Protein AF-A0A5B9VY93-F1 (afdb_monomer_lite)

Radius of gyration: 22.62 Å; chains: 1; bounding box: 94×45×49 Å

pLDDT: mean 83.19, std 20.56, range [32.5, 98.75]

Structure (mmCIF, N/CA/C/O backbone):
data_AF-A0A5B9VY93-F1
#
_entry.id   AF-A0A5B9VY93-F1
#
loop_
_atom_site.group_PDB
_atom_site.id
_atom_site.type_symbol
_atom_site.label_atom_id
_atom_site.label_alt_id
_atom_site.label_comp_id
_atom_site.label_asym_id
_atom_site.label_entity_id
_atom_site.label_seq_id
_atom_site.pdbx_PDB_ins_code
_atom_site.Cartn_x
_atom_site.Cartn_y
_atom_site.Cartn_z
_atom_site.occupancy
_atom_site.B_iso_or_equiv
_atom_site.auth_seq_id
_atom_site.auth_comp_id
_atom_site.auth_asym_id
_atom_site.auth_atom_id
_atom_site.pdbx_PDB_model_num
ATOM 1 N N . MET A 1 1 ? 75.603 1.609 4.767 1.00 40.72 1 MET A N 1
ATOM 2 C CA . MET A 1 1 ? 75.241 3.042 4.726 1.00 40.72 1 MET A CA 1
ATOM 3 C C . MET A 1 1 ? 75.016 3.408 3.266 1.00 40.72 1 MET A C 1
ATOM 5 O O . MET A 1 1 ? 75.983 3.353 2.529 1.00 40.72 1 MET A O 1
ATOM 9 N N . SER A 1 2 ? 73.823 3.683 2.745 1.00 40.97 2 SER A N 1
ATOM 10 C CA . SER A 1 2 ? 72.495 3.815 3.349 1.00 40.97 2 SER A CA 1
ATOM 11 C C . SER A 1 2 ? 71.426 3.728 2.244 1.00 40.97 2 SER A C 1
ATOM 13 O O . SER A 1 2 ? 71.624 4.279 1.167 1.00 40.97 2 SER A O 1
ATOM 15 N N . ASP A 1 3 ? 70.332 3.039 2.570 1.00 40.69 3 ASP A N 1
ATOM 16 C CA . ASP A 1 3 ? 68.918 3.262 2.225 1.00 40.69 3 ASP A CA 1
ATOM 17 C C . ASP A 1 3 ? 68.470 3.581 0.788 1.00 40.69 3 ASP A C 1
ATOM 19 O O . ASP A 1 3 ? 68.411 4.730 0.350 1.00 40.69 3 ASP A O 1
ATOM 23 N N . GLU A 1 4 ? 67.933 2.545 0.138 1.00 42.91 4 GLU A N 1
ATOM 24 C CA . GLU A 1 4 ? 66.921 2.646 -0.914 1.00 42.91 4 GLU A CA 1
ATOM 25 C C . GLU A 1 4 ? 65.522 2.755 -0.272 1.00 42.91 4 GLU A C 1
ATOM 27 O O . GLU A 1 4 ? 65.025 1.839 0.387 1.00 42.91 4 GLU A O 1
ATOM 32 N N . LYS A 1 5 ? 64.885 3.921 -0.413 1.00 46.50 5 LYS A N 1
ATOM 33 C CA . LYS A 1 5 ? 63.599 4.241 0.222 1.00 46.50 5 LYS A CA 1
ATOM 34 C C . LYS A 1 5 ? 62.440 3.646 -0.591 1.00 46.50 5 LYS A C 1
ATOM 36 O O . LYS A 1 5 ? 61.980 4.239 -1.565 1.00 46.50 5 LYS A O 1
ATOM 41 N N . ALA A 1 6 ? 61.961 2.480 -0.163 1.00 42.75 6 ALA A N 1
ATOM 42 C CA . ALA A 1 6 ? 60.794 1.798 -0.714 1.00 42.75 6 ALA A CA 1
ATOM 43 C C . ALA A 1 6 ? 59.521 2.673 -0.666 1.00 42.75 6 ALA A C 1
ATOM 45 O O . ALA A 1 6 ? 59.116 3.164 0.391 1.00 42.75 6 ALA A O 1
ATOM 46 N N . ARG A 1 7 ? 58.852 2.834 -1.815 1.00 45.59 7 ARG A N 1
ATOM 47 C CA . ARG A 1 7 ? 57.464 3.315 -1.902 1.00 45.59 7 ARG A CA 1
ATOM 48 C C . ARG A 1 7 ? 56.529 2.147 -1.577 1.00 45.59 7 ARG A C 1
ATOM 50 O O . ARG A 1 7 ? 56.425 1.210 -2.361 1.00 45.59 7 ARG A O 1
ATOM 57 N N . GLY A 1 8 ? 55.865 2.192 -0.424 1.00 46.62 8 GLY A N 1
ATOM 58 C CA . GLY A 1 8 ? 54.848 1.204 -0.055 1.00 46.62 8 GLY A CA 1
ATOM 59 C C . GLY A 1 8 ? 53.564 1.359 -0.888 1.00 46.62 8 GLY A C 1
ATOM 60 O O . GLY A 1 8 ? 53.165 2.494 -1.164 1.00 46.62 8 GLY A O 1
ATOM 61 N N . PRO A 1 9 ? 52.893 0.264 -1.286 1.00 44.50 9 PRO A N 1
ATOM 62 C CA . PRO A 1 9 ? 51.594 0.348 -1.938 1.00 44.50 9 PRO A CA 1
ATOM 63 C C . PRO A 1 9 ? 50.490 0.715 -0.934 1.00 44.50 9 PRO A C 1
ATOM 65 O O . PRO A 1 9 ? 50.481 0.287 0.222 1.00 44.50 9 PRO A O 1
ATOM 68 N N . ALA A 1 10 ? 49.562 1.544 -1.407 1.00 43.75 10 ALA A N 1
ATOM 69 C CA . ALA A 1 10 ? 48.441 2.097 -0.664 1.00 43.75 10 ALA A CA 1
ATOM 70 C C . ALA A 1 10 ? 47.491 1.017 -0.112 1.00 43.75 10 ALA A C 1
ATOM 72 O O . ALA A 1 10 ? 47.201 0.012 -0.759 1.00 43.75 10 ALA A O 1
ATOM 73 N N . ARG A 1 11 ? 46.968 1.270 1.095 1.00 44.78 11 ARG A N 1
ATOM 74 C CA . ARG A 1 11 ? 45.944 0.464 1.778 1.00 44.78 11 ARG A CA 1
ATOM 75 C C . ARG A 1 11 ? 44.690 0.310 0.906 1.00 44.78 11 ARG A C 1
ATOM 77 O O . ARG A 1 11 ? 43.912 1.252 0.773 1.00 44.78 11 ARG A O 1
ATOM 84 N N . SER A 1 12 ? 44.454 -0.895 0.393 1.00 43.81 12 SER A N 1
ATOM 85 C CA . SER A 1 12 ? 43.176 -1.282 -0.213 1.00 43.81 12 SER A CA 1
ATOM 86 C C . SER A 1 12 ? 42.171 -1.656 0.882 1.00 43.81 12 SER A C 1
ATOM 88 O O . SER A 1 12 ? 42.336 -2.650 1.589 1.00 43.81 12 SER A O 1
ATOM 90 N N . ARG A 1 13 ? 41.125 -0.839 1.043 1.00 54.16 13 ARG A N 1
ATOM 91 C CA . ARG A 1 13 ? 39.945 -1.130 1.869 1.00 54.16 13 ARG A CA 1
ATOM 92 C C . ARG A 1 13 ? 38.990 -2.041 1.092 1.00 54.16 13 ARG A C 1
ATOM 94 O O . ARG A 1 13 ? 37.990 -1.565 0.569 1.00 54.16 13 ARG A O 1
ATOM 101 N N . ARG A 1 14 ? 39.289 -3.336 0.985 1.00 49.31 14 ARG A N 1
ATOM 102 C CA . ARG A 1 14 ? 38.318 -4.350 0.532 1.00 49.31 14 ARG A CA 1
ATOM 103 C C . ARG A 1 14 ? 38.590 -5.672 1.232 1.00 49.31 14 ARG A C 1
ATOM 105 O O . ARG A 1 14 ? 39.434 -6.435 0.788 1.00 49.31 14 ARG A O 1
ATOM 112 N N . SER A 1 15 ? 37.894 -5.911 2.340 1.00 44.59 15 SER A N 1
ATOM 113 C CA . SER A 1 15 ? 37.710 -7.249 2.913 1.00 44.59 15 SER A CA 1
ATOM 114 C C . SER A 1 15 ? 36.722 -7.179 4.081 1.00 44.59 15 SER A C 1
ATOM 116 O O . SER A 1 15 ? 37.108 -7.291 5.240 1.00 44.59 15 SER A O 1
ATOM 118 N N . PHE A 1 16 ? 35.442 -7.000 3.779 1.00 43.50 16 PHE A N 1
ATOM 119 C CA . PHE A 1 16 ? 34.367 -7.440 4.664 1.00 43.50 16 PHE A CA 1
ATOM 120 C C . PHE A 1 16 ? 33.304 -8.047 3.768 1.00 43.50 16 PHE A C 1
ATOM 122 O O . PHE A 1 16 ? 32.570 -7.311 3.127 1.00 43.50 16 PHE A O 1
ATOM 129 N N . LEU A 1 17 ? 33.361 -9.372 3.634 1.00 50.91 17 LEU A N 1
ATOM 130 C CA . LEU A 1 17 ? 32.292 -10.311 3.273 1.00 50.91 17 LEU A CA 1
ATOM 131 C C . LEU A 1 17 ? 32.972 -11.579 2.757 1.00 50.91 17 LEU A C 1
ATOM 133 O O . LEU A 1 17 ? 33.087 -11.839 1.563 1.00 50.91 17 LEU A O 1
ATOM 137 N N . ALA A 1 18 ? 33.477 -12.360 3.704 1.00 39.78 18 ALA A N 1
ATOM 138 C CA . ALA A 1 18 ? 33.801 -13.749 3.470 1.00 39.78 18 ALA A CA 1
ATOM 139 C C . ALA A 1 18 ? 33.067 -14.573 4.528 1.00 39.78 18 ALA A C 1
ATOM 141 O O . ALA A 1 18 ? 33.392 -14.494 5.708 1.00 39.78 18 ALA A O 1
ATOM 142 N N . ARG A 1 19 ? 32.143 -15.402 4.029 1.00 38.94 19 ARG A N 1
ATOM 143 C CA . ARG A 1 19 ? 31.556 -16.600 4.649 1.00 38.94 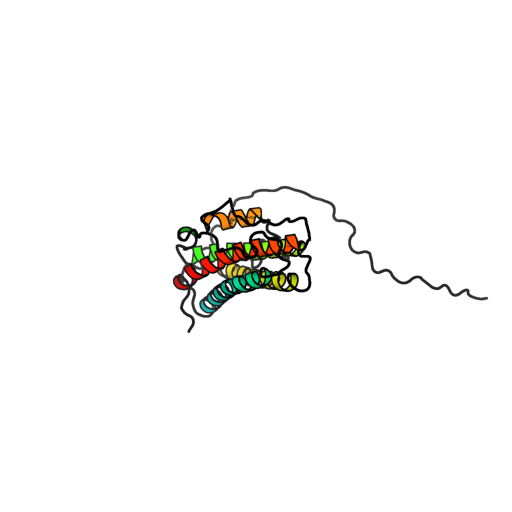19 ARG A CA 1
ATOM 144 C C . ARG A 1 19 ? 30.412 -16.398 5.649 1.00 38.94 19 ARG A C 1
ATOM 146 O O . ARG A 1 19 ? 30.623 -16.327 6.851 1.00 38.94 19 ARG A O 1
ATOM 153 N N . SER A 1 20 ? 29.204 -16.590 5.132 1.00 38.88 20 SER A N 1
ATOM 154 C CA . SER A 1 20 ? 28.206 -17.462 5.760 1.00 38.88 20 SER A CA 1
ATOM 155 C C . SER A 1 20 ? 27.448 -18.226 4.667 1.00 38.88 20 SER A C 1
ATOM 157 O O . SER A 1 20 ? 26.422 -17.796 4.155 1.00 38.88 20 SER A O 1
ATOM 159 N N . LEU A 1 21 ? 28.005 -19.374 4.273 1.00 37.78 21 LEU A N 1
ATOM 160 C CA . LEU A 1 21 ? 27.235 -20.456 3.664 1.00 37.78 21 LEU A CA 1
ATOM 161 C C . LEU A 1 21 ? 26.722 -21.332 4.806 1.00 37.78 21 LEU A C 1
ATOM 163 O O . LEU A 1 21 ? 27.530 -21.791 5.614 1.00 37.78 21 LEU A O 1
ATOM 167 N N . GLY A 1 22 ? 25.418 -21.598 4.829 1.00 35.66 22 GLY A N 1
ATOM 168 C CA . GLY A 1 22 ? 24.850 -22.708 5.590 1.00 35.66 22 GLY A CA 1
ATOM 169 C C . GLY A 1 22 ? 23.564 -22.365 6.329 1.00 35.66 22 GLY A C 1
ATOM 170 O O . GLY A 1 22 ? 23.619 -21.884 7.452 1.00 35.66 22 GLY A O 1
ATOM 171 N N . ALA A 1 23 ? 22.426 -22.666 5.701 1.00 33.75 23 ALA A N 1
ATOM 172 C CA . ALA A 1 23 ? 21.442 -23.645 6.179 1.00 33.75 23 ALA A CA 1
ATOM 173 C C . ALA A 1 23 ? 20.058 -23.303 5.613 1.00 33.75 23 ALA A C 1
ATOM 175 O O . ALA A 1 23 ? 19.295 -22.534 6.186 1.00 33.75 23 ALA A O 1
ATOM 176 N N . SER A 1 24 ? 19.726 -23.918 4.479 1.00 44.44 24 SER A N 1
ATOM 177 C CA . SER A 1 24 ? 18.338 -24.121 4.086 1.00 44.44 24 SER A CA 1
ATOM 178 C C . SER A 1 24 ? 17.720 -25.121 5.063 1.00 44.44 24 SER A C 1
ATOM 180 O O . SER A 1 24 ? 18.120 -26.284 5.087 1.00 44.44 24 SER A O 1
ATOM 182 N N . ALA A 1 25 ? 16.755 -24.679 5.861 1.00 40.38 25 ALA A N 1
ATOM 183 C CA . ALA A 1 25 ? 15.854 -25.562 6.583 1.00 40.38 25 ALA A CA 1
ATOM 184 C C . ALA A 1 25 ? 14.431 -25.055 6.359 1.00 40.38 25 ALA A C 1
ATOM 186 O O . ALA A 1 25 ? 14.030 -24.018 6.878 1.00 40.38 25 ALA A O 1
ATOM 187 N N . ALA A 1 26 ? 13.693 -25.790 5.531 1.00 44.03 26 ALA A N 1
ATOM 188 C CA . ALA A 1 26 ? 12.253 -25.666 5.427 1.00 44.03 26 ALA A CA 1
ATOM 189 C C . ALA A 1 26 ? 11.628 -25.986 6.793 1.00 44.03 26 ALA A C 1
ATOM 191 O O . ALA A 1 26 ? 11.875 -27.058 7.347 1.00 44.03 26 ALA A O 1
ATOM 192 N N . ALA A 1 27 ? 10.807 -25.079 7.315 1.00 34.34 27 ALA A N 1
ATOM 193 C CA . ALA A 1 27 ? 9.933 -25.353 8.444 1.00 34.34 27 ALA A CA 1
ATOM 194 C C . ALA A 1 27 ? 8.602 -24.617 8.250 1.00 34.34 27 ALA A C 1
ATOM 196 O O . ALA A 1 27 ? 8.537 -23.394 8.265 1.00 34.34 27 ALA A O 1
ATOM 197 N N . VAL A 1 28 ? 7.542 -25.397 8.071 1.00 32.50 28 VAL A N 1
ATOM 198 C CA . VAL A 1 28 ? 6.129 -25.017 8.195 1.00 32.50 28 VAL A CA 1
ATOM 199 C C . VAL A 1 28 ? 5.467 -26.193 8.929 1.00 32.50 28 VAL A C 1
ATOM 201 O O . VAL A 1 28 ? 5.824 -27.332 8.618 1.00 32.50 28 VAL A O 1
ATOM 204 N N . PRO A 1 29 ? 4.458 -26.022 9.802 1.00 45.47 29 PRO A N 1
ATOM 205 C CA . PRO A 1 29 ? 4.136 -24.916 10.710 1.00 45.47 29 PRO A CA 1
ATOM 206 C C . PRO A 1 29 ? 4.019 -25.404 12.178 1.00 45.47 29 PRO A C 1
ATOM 208 O O . PRO A 1 29 ? 3.719 -26.570 12.437 1.00 45.47 29 PRO A O 1
ATOM 211 N N . ALA A 1 30 ? 4.144 -24.507 13.159 1.00 36.19 30 ALA A N 1
ATOM 212 C CA . ALA A 1 30 ? 3.673 -24.766 14.524 1.00 36.19 30 ALA A CA 1
ATOM 213 C C . ALA A 1 30 ? 2.528 -23.804 14.859 1.00 36.19 30 ALA A C 1
ATOM 215 O O . ALA A 1 30 ? 2.723 -22.671 15.286 1.00 36.19 30 ALA A O 1
ATOM 216 N N . LEU A 1 31 ? 1.313 -24.294 14.628 1.00 44.03 31 LEU A N 1
ATOM 217 C CA . LEU A 1 31 ? 0.065 -23.730 15.115 1.00 44.03 31 LEU A CA 1
ATOM 218 C C . LEU A 1 31 ? -0.015 -23.988 16.634 1.00 44.03 31 LEU A C 1
ATOM 220 O O . LEU A 1 31 ? -0.154 -25.149 17.010 1.00 44.03 31 LEU A O 1
ATOM 224 N N . ALA A 1 32 ? 0.074 -22.961 17.491 1.00 38.19 32 ALA A N 1
ATOM 225 C CA . ALA A 1 32 ? -0.589 -22.915 18.808 1.00 38.19 32 ALA A CA 1
ATOM 226 C C . ALA A 1 32 ? -0.241 -21.652 19.627 1.00 38.19 32 ALA A C 1
ATOM 228 O O . ALA A 1 32 ? 0.911 -21.418 19.971 1.00 38.19 32 ALA A O 1
ATOM 229 N N . LEU A 1 33 ? -1.308 -20.969 20.067 1.00 42.38 33 LEU A N 1
ATOM 230 C CA . LEU A 1 33 ? -1.411 -20.092 21.247 1.00 42.38 33 LEU A CA 1
ATOM 231 C C . LEU A 1 33 ? -0.897 -18.644 21.137 1.00 42.38 33 LEU A C 1
ATOM 233 O O . LEU A 1 33 ? -0.018 -18.221 21.876 1.00 42.38 33 LEU A O 1
ATOM 237 N N . ALA A 1 34 ? -1.624 -17.830 20.369 1.00 39.38 34 ALA A N 1
ATOM 238 C CA . ALA A 1 34 ? -1.873 -16.427 20.726 1.00 39.38 34 ALA A CA 1
ATOM 239 C C . ALA A 1 34 ? -3.387 -16.190 20.885 1.00 39.38 34 ALA A C 1
ATOM 241 O O . ALA A 1 34 ? -4.004 -15.338 20.254 1.00 39.38 34 ALA A O 1
ATOM 242 N N . GLY A 1 35 ? -4.019 -17.018 21.719 1.00 40.91 35 GLY A N 1
ATOM 243 C CA . GLY A 1 35 ? -5.352 -16.737 22.232 1.00 40.91 35 GLY A CA 1
ATOM 244 C C . GLY A 1 35 ? -5.249 -15.757 23.398 1.00 40.91 35 GLY A C 1
ATOM 245 O O . GLY A 1 35 ? -4.575 -16.053 24.381 1.00 40.91 35 GLY A O 1
ATOM 246 N N . SER A 1 36 ? -5.990 -14.652 23.305 1.00 47.44 36 SER A N 1
ATOM 247 C CA . SER A 1 36 ? -6.266 -13.670 24.373 1.00 47.44 36 SER A CA 1
ATOM 248 C C . SER A 1 36 ? -5.298 -12.486 24.513 1.00 47.44 36 SER A C 1
ATOM 250 O O . SER A 1 36 ? -4.731 -12.254 25.577 1.00 47.44 36 SER A O 1
ATOM 252 N N . ARG A 1 37 ? -5.216 -11.651 23.469 1.00 46.75 37 ARG A N 1
ATOM 253 C CA . ARG A 1 37 ? -5.068 -10.185 23.627 1.00 46.75 37 ARG A CA 1
ATOM 254 C C . ARG A 1 37 ? -6.113 -9.353 22.863 1.00 46.75 37 ARG A C 1
ATOM 256 O O . ARG A 1 37 ? -6.122 -8.140 22.978 1.00 46.75 37 ARG A O 1
ATOM 263 N N . LYS A 1 38 ? -7.090 -9.979 22.191 1.00 49.34 38 LYS A N 1
ATOM 264 C CA . LYS A 1 38 ? -8.149 -9.296 21.408 1.00 49.34 38 LYS A CA 1
ATOM 265 C C . LYS A 1 38 ? -9.227 -8.556 22.236 1.00 49.34 38 LYS A C 1
ATOM 267 O O . LYS A 1 38 ? -10.353 -8.407 21.776 1.00 49.34 38 LYS A O 1
ATOM 272 N N . ALA A 1 39 ? -8.939 -8.128 23.467 1.00 40.72 39 ALA A N 1
ATOM 273 C CA . ALA A 1 39 ? -9.950 -7.575 24.380 1.00 40.72 39 ALA A CA 1
ATOM 274 C C . ALA A 1 39 ? -9.769 -6.087 24.735 1.00 40.72 39 ALA A C 1
ATOM 276 O O . ALA A 1 39 ? -10.650 -5.529 25.384 1.00 40.72 39 ALA A O 1
ATOM 277 N N . ALA A 1 40 ? -8.689 -5.423 24.306 1.00 44.44 40 ALA A N 1
ATOM 278 C CA . ALA A 1 40 ? -8.471 -4.004 24.616 1.00 44.44 40 ALA A CA 1
ATOM 279 C C . ALA A 1 40 ? -9.067 -3.037 23.571 1.00 44.44 40 ALA A C 1
ATOM 281 O O . ALA A 1 40 ? -9.469 -1.931 23.923 1.00 44.44 40 ALA A O 1
ATOM 282 N N . ALA A 1 41 ? -9.242 -3.466 22.316 1.00 46.88 41 ALA A N 1
ATOM 283 C CA . ALA A 1 41 ? -9.861 -2.647 21.267 1.00 46.88 41 ALA A CA 1
ATOM 284 C C . ALA A 1 41 ? -11.411 -2.634 21.304 1.00 46.88 41 ALA A C 1
ATOM 286 O O . ALA A 1 41 ? -12.064 -1.906 20.559 1.00 46.88 41 ALA A O 1
ATOM 287 N N . ALA A 1 42 ? -12.032 -3.402 22.208 1.00 43.72 42 ALA A N 1
ATOM 288 C CA . ALA A 1 42 ? -13.470 -3.698 22.213 1.00 43.72 42 ALA A CA 1
ATOM 289 C C . ALA A 1 42 ? -14.398 -2.583 22.755 1.00 43.72 42 ALA A C 1
ATOM 291 O O . ALA A 1 42 ? -15.581 -2.835 22.982 1.00 43.72 42 ALA A O 1
ATOM 292 N N . SER A 1 43 ? -13.909 -1.356 22.963 1.00 52.25 43 SER A N 1
ATOM 293 C CA . SER A 1 43 ? -14.736 -0.247 23.479 1.00 52.25 43 SER A CA 1
ATOM 294 C C . SER A 1 43 ? -15.188 0.739 22.395 1.00 52.25 43 SER A C 1
ATOM 296 O O . SER A 1 43 ? -16.288 1.289 22.470 1.00 52.25 43 SER A O 1
ATOM 298 N N . HIS A 1 44 ? -14.380 0.958 21.356 1.00 60.81 44 HIS A N 1
ATOM 299 C CA . HIS A 1 44 ? -14.633 2.027 20.393 1.00 60.81 44 HIS A CA 1
ATOM 300 C C . HIS A 1 44 ? -15.246 1.464 19.113 1.00 60.81 44 HIS A C 1
ATOM 302 O O . HIS A 1 44 ? -14.672 0.616 18.442 1.00 60.81 44 HIS A O 1
ATOM 308 N N . ARG A 1 45 ? -16.444 1.941 18.757 1.00 85.12 45 ARG A N 1
ATOM 309 C CA . ARG A 1 45 ? -17.070 1.616 17.462 1.00 85.12 45 ARG A CA 1
ATOM 310 C C . ARG A 1 45 ? -16.428 2.375 16.298 1.00 85.12 45 ARG A C 1
ATOM 312 O O . ARG A 1 45 ? -16.674 2.014 15.151 1.00 85.12 45 ARG A O 1
ATOM 319 N N . ARG A 1 46 ? -15.683 3.445 16.597 1.00 93.38 46 ARG A N 1
ATOM 320 C CA . ARG A 1 46 ? -15.047 4.356 15.640 1.00 93.38 46 ARG A CA 1
ATOM 321 C C . ARG A 1 46 ? -13.765 4.943 16.240 1.00 93.38 46 ARG A C 1
ATOM 323 O O . ARG A 1 46 ? -13.710 5.138 17.452 1.00 93.38 46 ARG A O 1
ATOM 330 N N . LEU A 1 47 ? -12.797 5.255 15.389 1.00 95.19 47 LEU A N 1
ATOM 331 C CA . LEU A 1 47 ? -11.608 6.048 15.683 1.00 95.19 47 LEU A CA 1
ATOM 332 C C . LEU A 1 47 ? -12.005 7.512 15.924 1.00 95.19 47 LEU A C 1
ATOM 334 O O . LEU A 1 47 ? -12.915 8.033 15.270 1.00 95.19 47 LEU A O 1
ATOM 338 N N . THR A 1 48 ? -11.337 8.170 16.870 1.00 94.94 48 THR A N 1
ATOM 339 C CA . THR A 1 48 ? -11.618 9.556 17.289 1.00 94.94 48 THR A CA 1
ATOM 340 C C . THR A 1 48 ? -10.330 10.314 17.603 1.00 94.94 48 THR A C 1
ATOM 342 O O . THR A 1 48 ? -9.309 9.689 17.896 1.00 94.94 48 THR A O 1
ATOM 345 N N . GLY A 1 49 ? -10.390 11.650 17.613 1.00 94.25 49 GLY A N 1
ATOM 346 C CA . GLY A 1 49 ? -9.230 12.504 17.887 1.00 94.25 49 GLY A CA 1
ATOM 347 C C . GLY A 1 49 ? -8.088 12.208 16.916 1.00 94.25 49 GLY A C 1
ATOM 348 O O . GLY A 1 49 ? -8.334 11.941 15.742 1.00 94.25 49 GLY A O 1
ATOM 349 N N . ILE A 1 50 ? -6.859 12.131 17.429 1.00 95.62 50 ILE A N 1
ATOM 350 C CA . ILE A 1 50 ? -5.670 11.875 16.605 1.00 95.62 50 ILE A CA 1
ATOM 351 C C . ILE A 1 50 ? -5.755 10.579 15.783 1.00 95.62 50 ILE A C 1
ATOM 353 O O . ILE A 1 50 ? -5.232 10.518 14.682 1.00 95.62 50 ILE A O 1
ATOM 357 N N . GLN A 1 51 ? -6.454 9.541 16.254 1.00 96.25 51 GLN A N 1
ATOM 358 C CA . GLN A 1 51 ? -6.618 8.313 15.464 1.00 96.25 51 GLN A CA 1
ATOM 359 C C . GLN A 1 51 ? -7.521 8.525 14.242 1.00 96.25 51 GLN A C 1
ATOM 361 O O . GLN A 1 51 ? -7.322 7.883 13.216 1.00 96.25 51 GLN A O 1
ATOM 366 N N . ALA A 1 52 ? -8.523 9.402 14.359 1.00 96.75 52 ALA A N 1
ATOM 367 C CA . ALA A 1 52 ? -9.361 9.783 13.230 1.00 96.75 52 ALA A CA 1
ATOM 368 C C . ALA A 1 52 ? -8.599 10.690 12.256 1.00 96.75 52 ALA A C 1
ATOM 370 O O . ALA A 1 52 ? -8.767 10.545 11.053 1.00 96.75 52 ALA A O 1
ATOM 371 N N . GLU A 1 53 ? -7.747 11.588 12.747 1.00 97.44 53 GLU A N 1
ATOM 372 C CA . GLU A 1 53 ? -6.874 12.401 11.891 1.00 97.44 53 GLU A CA 1
ATOM 373 C C . GLU A 1 53 ? -5.901 11.513 11.105 1.00 97.44 53 GLU A C 1
ATOM 375 O O . GLU A 1 53 ? -5.888 11.570 9.880 1.00 97.44 53 GLU A O 1
ATOM 380 N N . LEU A 1 54 ? -5.186 10.613 11.789 1.00 98.06 54 LEU A N 1
ATOM 381 C CA . LEU A 1 54 ? -4.197 9.729 11.165 1.00 98.06 54 LEU A CA 1
ATOM 382 C C . LEU A 1 54 ? -4.818 8.752 10.158 1.00 98.06 54 LEU A C 1
ATOM 384 O O . LEU A 1 54 ? -4.262 8.561 9.088 1.00 98.06 54 LEU A O 1
ATOM 388 N N . ILE A 1 55 ? -5.995 8.169 10.424 1.00 98.19 55 ILE A N 1
ATOM 389 C CA . ILE A 1 55 ? -6.627 7.295 9.416 1.00 98.19 55 ILE A CA 1
ATOM 390 C C . ILE A 1 55 ? -7.129 8.078 8.190 1.00 98.19 55 ILE A C 1
ATOM 392 O O . ILE A 1 55 ? -7.239 7.514 7.103 1.00 98.19 55 ILE A O 1
ATOM 396 N N . ASN A 1 56 ? -7.470 9.363 8.351 1.00 98.25 56 ASN A N 1
ATOM 397 C CA . ASN A 1 56 ? -7.796 10.224 7.214 1.00 98.25 56 ASN A CA 1
ATOM 398 C C . ASN A 1 56 ? -6.530 10.647 6.457 1.00 98.25 56 ASN A C 1
ATOM 400 O O . ASN A 1 56 ? -6.607 10.809 5.245 1.00 98.25 56 ASN A O 1
ATOM 404 N N . GLU A 1 57 ? -5.389 10.808 7.135 1.00 98.38 57 GLU A N 1
ATOM 405 C CA . GLU A 1 57 ? -4.080 10.982 6.489 1.00 98.38 57 GLU A CA 1
ATOM 406 C C . GLU A 1 57 ? -3.769 9.785 5.587 1.00 98.38 57 GLU A C 1
ATOM 408 O O . GLU A 1 57 ? -3.621 9.995 4.391 1.00 98.38 57 GLU A O 1
ATOM 413 N N . VAL A 1 58 ? -3.859 8.553 6.107 1.00 98.69 58 VAL A N 1
ATOM 414 C CA . VAL A 1 58 ? -3.684 7.321 5.308 1.00 98.69 58 VAL A CA 1
ATOM 415 C C . VAL A 1 58 ? -4.614 7.306 4.090 1.00 98.69 58 VAL A C 1
ATOM 417 O O . VAL A 1 58 ? -4.165 7.152 2.963 1.00 98.69 58 VAL A O 1
ATOM 420 N N . LEU A 1 59 ? -5.917 7.566 4.277 1.00 98.56 59 LEU A N 1
ATOM 421 C CA . LEU A 1 59 ? -6.859 7.675 3.152 1.00 98.56 59 LEU A CA 1
ATOM 422 C C . LEU A 1 59 ? -6.402 8.688 2.090 1.00 98.56 59 LEU A C 1
ATOM 424 O O . LEU A 1 59 ? -6.555 8.435 0.894 1.00 98.56 59 LEU A O 1
ATOM 428 N N . ASN A 1 60 ? -5.933 9.860 2.516 1.00 98.56 60 ASN A N 1
ATOM 429 C CA . ASN A 1 60 ? -5.501 10.903 1.596 1.00 98.56 60 ASN A CA 1
ATOM 430 C C . ASN A 1 60 ? -4.225 10.489 0.861 1.00 98.56 60 ASN A C 1
ATOM 432 O O . ASN A 1 60 ? -4.149 10.707 -0.347 1.00 98.56 60 ASN A O 1
ATOM 436 N N . ASP A 1 61 ? -3.274 9.878 1.561 1.00 98.62 61 ASP A N 1
ATOM 437 C CA . ASP A 1 61 ? -2.019 9.394 0.995 1.00 98.62 61 ASP A CA 1
ATOM 438 C C . ASP A 1 61 ? -2.289 8.311 -0.057 1.00 98.62 61 ASP A C 1
ATOM 440 O O . ASP A 1 61 ? -1.897 8.508 -1.209 1.00 98.62 61 ASP A O 1
ATOM 444 N N . GLU A 1 62 ? -3.130 7.308 0.232 1.00 98.44 62 GLU A N 1
ATOM 445 C CA . GLU A 1 62 ? -3.525 6.293 -0.765 1.00 98.44 62 GLU A CA 1
ATOM 446 C C . GLU A 1 62 ? -4.233 6.899 -1.987 1.00 98.44 62 GLU A C 1
ATOM 448 O O . GLU A 1 62 ? -4.109 6.441 -3.126 1.00 98.44 62 GLU A O 1
ATOM 453 N N . GLN A 1 63 ? -4.997 7.977 -1.792 1.00 98.44 63 GLN A N 1
ATOM 454 C CA . GLN A 1 63 ? -5.590 8.719 -2.905 1.00 98.44 63 GLN A CA 1
ATOM 455 C C . GLN A 1 63 ? -4.565 9.527 -3.709 1.00 98.44 63 GLN A C 1
ATOM 457 O O . GLN A 1 63 ? -4.798 9.748 -4.899 1.00 98.44 63 GLN A O 1
ATOM 462 N N . GLN A 1 64 ? -3.469 9.987 -3.098 1.00 98.56 64 GLN A N 1
ATOM 463 C CA . GLN A 1 64 ? -2.394 10.720 -3.774 1.00 98.56 64 GLN A CA 1
ATOM 464 C C . GLN A 1 64 ? -1.353 9.798 -4.420 1.00 98.56 64 GLN A C 1
ATOM 466 O O . GLN A 1 64 ? -0.779 10.171 -5.445 1.00 98.56 64 GLN A O 1
ATOM 471 N N . HIS A 1 65 ? -1.144 8.587 -3.905 1.00 97.81 65 HIS A N 1
ATOM 472 C CA . HIS A 1 65 ? -0.270 7.589 -4.521 1.00 97.81 65 HIS A CA 1
ATOM 473 C C . HIS A 1 65 ? -0.709 7.269 -5.955 1.00 97.81 65 HIS A C 1
ATOM 475 O O . HIS A 1 65 ? 0.113 7.254 -6.875 1.00 97.81 65 HIS A O 1
ATOM 481 N N . VAL A 1 66 ? -2.020 7.130 -6.182 1.00 98.06 66 VAL A N 1
ATOM 482 C CA . VAL A 1 66 ? -2.601 6.875 -7.509 1.00 98.06 66 VAL A CA 1
ATOM 483 C C . VAL A 1 66 ? -2.140 7.896 -8.568 1.00 98.06 66 VAL A C 1
ATOM 485 O O . VAL A 1 66 ? -1.505 7.474 -9.537 1.00 98.06 66 VAL A O 1
ATOM 488 N N . PRO A 1 67 ? -2.406 9.215 -8.454 1.00 98.00 67 PRO A N 1
ATOM 489 C CA . PRO A 1 67 ? -1.961 10.184 -9.451 1.00 98.00 67 PRO A CA 1
ATOM 490 C C . PRO A 1 67 ? -0.435 10.321 -9.523 1.00 98.00 67 PRO A C 1
ATOM 492 O O . PRO A 1 67 ? 0.081 10.591 -10.604 1.00 98.00 67 PRO A O 1
ATOM 495 N N . ILE A 1 68 ? 0.306 10.100 -8.429 1.00 96.50 68 ILE A N 1
ATOM 496 C CA . ILE A 1 68 ? 1.780 10.075 -8.466 1.00 96.50 68 ILE A CA 1
ATOM 497 C C . ILE A 1 68 ? 2.269 8.974 -9.415 1.00 96.50 68 ILE A C 1
ATOM 499 O O . ILE A 1 68 ? 3.069 9.241 -10.311 1.00 96.50 68 ILE A O 1
ATOM 503 N N . LEU A 1 69 ? 1.750 7.755 -9.270 1.00 95.56 69 LEU A N 1
ATOM 504 C CA . LEU A 1 69 ? 2.119 6.624 -10.123 1.00 95.56 69 LEU A CA 1
ATOM 505 C C . LEU A 1 69 ? 1.613 6.785 -11.553 1.00 95.56 69 LEU A C 1
ATOM 507 O O . LEU A 1 69 ? 2.328 6.445 -12.491 1.00 95.56 69 LEU A O 1
ATOM 511 N N . GLN A 1 70 ? 0.404 7.322 -11.738 1.00 96.50 70 GLN A N 1
ATOM 512 C CA . GLN A 1 70 ? -0.114 7.633 -13.071 1.00 96.50 70 GLN A CA 1
ATOM 513 C C . GLN A 1 70 ? 0.787 8.629 -13.802 1.00 96.50 70 GLN A C 1
ATOM 515 O O . GLN A 1 70 ? 1.046 8.424 -14.980 1.00 96.50 70 GLN A O 1
ATOM 520 N N . ASN A 1 71 ? 1.304 9.648 -13.110 1.00 95.44 71 ASN A N 1
ATOM 521 C CA . ASN A 1 71 ? 2.236 10.610 -13.699 1.00 95.44 71 ASN A CA 1
ATOM 522 C C . ASN A 1 71 ? 3.585 9.971 -14.057 1.00 95.44 71 ASN A C 1
ATOM 524 O O . ASN A 1 71 ? 4.153 10.318 -15.082 1.00 95.44 71 ASN A O 1
ATOM 528 N N . LEU A 1 72 ? 4.095 9.032 -13.248 1.00 93.06 72 LEU A N 1
ATOM 529 C CA . LEU A 1 72 ? 5.311 8.280 -13.595 1.00 93.06 72 LEU A CA 1
ATOM 530 C C . LEU A 1 72 ? 5.103 7.323 -14.776 1.00 93.06 72 LEU A C 1
ATOM 532 O O . LEU A 1 72 ? 6.037 7.029 -15.512 1.00 93.06 72 LEU A O 1
ATOM 536 N N . LEU A 1 73 ? 3.888 6.796 -14.929 1.00 94.12 73 LEU A N 1
ATOM 537 C CA . LEU A 1 73 ? 3.508 5.930 -16.043 1.00 94.12 73 LEU A CA 1
ATOM 538 C C . LEU A 1 73 ? 3.160 6.720 -17.316 1.00 94.12 73 LEU A C 1
ATOM 540 O O . LEU A 1 73 ? 3.174 6.134 -18.400 1.00 94.12 73 LEU A O 1
ATOM 544 N N . ASP A 1 74 ? 2.847 8.014 -17.207 1.00 94.69 74 ASP A N 1
ATOM 545 C CA . ASP A 1 74 ? 2.634 8.933 -18.333 1.00 94.69 74 ASP A CA 1
ATOM 546 C C . ASP A 1 74 ? 3.976 9.388 -18.929 1.00 94.69 74 ASP A C 1
ATOM 548 O O . ASP A 1 74 ? 4.347 10.560 -18.902 1.00 94.69 74 ASP A O 1
ATOM 552 N N . ASP A 1 75 ? 4.727 8.412 -19.427 1.00 91.44 75 ASP A N 1
ATOM 553 C CA . ASP A 1 75 ? 6.069 8.570 -19.972 1.00 91.44 75 ASP A CA 1
ATOM 554 C C . ASP A 1 75 ? 6.078 8.115 -21.441 1.00 91.44 75 ASP A C 1
ATOM 556 O O . ASP A 1 75 ? 5.488 7.086 -21.788 1.00 91.44 75 ASP A O 1
ATOM 560 N N . GLU A 1 76 ? 6.728 8.882 -22.322 1.00 91.81 76 GLU A N 1
ATOM 561 C CA . GLU A 1 76 ? 6.808 8.564 -23.754 1.00 91.81 76 GLU A CA 1
ATOM 562 C C . GLU A 1 76 ? 7.599 7.280 -24.038 1.00 91.81 76 GLU A C 1
ATOM 564 O O . GLU A 1 76 ? 7.332 6.600 -25.034 1.00 91.81 76 GLU A O 1
ATOM 569 N N . ASP A 1 77 ? 8.510 6.918 -23.133 1.00 90.69 77 ASP A N 1
ATOM 570 C CA . ASP A 1 77 ? 9.322 5.710 -23.204 1.00 90.69 77 ASP A CA 1
ATOM 571 C C . ASP A 1 77 ? 8.639 4.497 -22.548 1.00 90.69 77 ASP A C 1
ATOM 573 O O . ASP A 1 77 ? 9.189 3.390 -22.588 1.00 90.69 77 ASP A O 1
ATOM 577 N N . ASN A 1 78 ? 7.432 4.655 -21.982 1.00 92.81 78 ASN A N 1
ATOM 578 C CA . ASN A 1 78 ? 6.682 3.560 -21.369 1.00 92.81 78 ASN A CA 1
ATOM 579 C C . ASN A 1 78 ? 6.313 2.485 -22.418 1.00 92.81 78 ASN A C 1
ATOM 581 O O . ASN A 1 78 ? 5.426 2.695 -23.252 1.00 92.81 78 ASN A O 1
ATOM 585 N N . PRO A 1 79 ? 6.922 1.280 -22.373 1.00 92.12 79 PRO A N 1
ATOM 586 C CA . PRO A 1 79 ? 6.743 0.262 -23.401 1.00 92.12 79 PRO A CA 1
ATOM 587 C C . PRO A 1 79 ? 5.507 -0.615 -23.154 1.00 92.12 79 PRO A C 1
ATOM 589 O O . PRO A 1 79 ? 5.307 -1.620 -23.848 1.00 92.12 79 PRO A O 1
ATOM 592 N N . LEU A 1 80 ? 4.705 -0.319 -22.126 1.00 90.31 80 LEU A N 1
ATOM 593 C CA . LEU A 1 80 ? 3.516 -1.097 -21.816 1.00 90.31 80 LEU A CA 1
ATOM 594 C C . LEU A 1 80 ? 2.444 -0.907 -22.901 1.00 90.31 80 LEU A C 1
ATOM 596 O O . LEU A 1 80 ? 2.182 0.209 -23.340 1.00 90.31 80 LEU A O 1
ATOM 600 N N . PRO A 1 81 ? 1.738 -1.983 -23.301 1.00 87.69 81 PRO A N 1
ATOM 601 C CA . PRO A 1 81 ? 0.653 -1.877 -24.281 1.00 87.69 81 PRO A CA 1
ATOM 602 C C . PRO A 1 81 ? -0.521 -1.031 -23.767 1.00 87.69 81 PRO A C 1
ATOM 604 O O . PRO A 1 81 ? -1.299 -0.493 -24.552 1.00 87.69 81 PRO A O 1
ATOM 607 N N . VAL A 1 82 ? -0.659 -0.944 -22.444 1.00 87.44 82 VAL A N 1
ATOM 608 C CA . VAL A 1 82 ? -1.550 -0.026 -21.743 1.00 87.44 82 VAL A CA 1
ATOM 609 C C . VAL A 1 82 ? -0.641 0.818 -20.847 1.00 87.44 82 VAL A C 1
ATOM 611 O O . VAL A 1 82 ? -0.252 0.312 -19.797 1.00 87.44 82 VAL A O 1
ATOM 614 N N . PRO A 1 83 ? -0.262 2.043 -21.266 1.00 87.88 83 PRO A N 1
ATOM 615 C CA . PRO A 1 83 ? 0.709 2.860 -20.534 1.00 87.88 83 PRO A CA 1
ATOM 616 C C . PRO A 1 83 ? 0.272 3.139 -19.097 1.00 87.88 83 PRO A C 1
ATOM 618 O O . PRO A 1 83 ? 1.028 2.915 -18.159 1.00 87.88 83 PRO A O 1
ATOM 621 N N . ILE A 1 84 ? -0.998 3.515 -18.925 1.00 94.50 84 ILE A N 1
ATOM 622 C CA . ILE A 1 84 ? -1.622 3.726 -17.620 1.00 94.50 84 ILE A CA 1
ATOM 623 C C . ILE A 1 84 ? -2.815 2.784 -17.498 1.00 94.50 84 ILE A C 1
ATOM 625 O O . ILE A 1 84 ? -3.805 2.886 -18.236 1.00 94.50 84 ILE A O 1
ATOM 629 N N . ARG A 1 85 ? -2.725 1.847 -16.558 1.00 93.12 85 ARG A N 1
ATOM 630 C CA . ARG A 1 85 ? -3.809 0.922 -16.234 1.00 93.12 85 ARG A CA 1
ATOM 631 C C . ARG A 1 85 ? -5.048 1.669 -15.741 1.00 93.12 85 ARG A C 1
ATOM 633 O O . ARG A 1 85 ? -4.966 2.661 -15.028 1.00 93.12 85 ARG A O 1
ATOM 640 N N . ARG A 1 86 ? -6.224 1.134 -16.076 1.00 93.00 86 ARG A N 1
ATOM 641 C CA . ARG A 1 86 ? -7.497 1.557 -15.476 1.00 93.00 86 ARG A CA 1
ATOM 642 C C . ARG A 1 86 ? -7.721 0.860 -14.129 1.00 93.00 86 ARG A C 1
ATOM 644 O O . ARG A 1 86 ? -7.284 -0.285 -13.987 1.00 93.00 86 ARG A O 1
ATOM 651 N N . PRO A 1 87 ? -8.477 1.471 -13.200 1.00 93.38 87 PRO A N 1
ATOM 652 C CA . PRO A 1 87 ? -8.907 0.788 -11.986 1.00 93.38 87 PRO A CA 1
ATOM 653 C C . PRO A 1 87 ? -9.544 -0.574 -12.307 1.00 93.38 87 PRO A C 1
ATOM 655 O O . PRO A 1 87 ? -10.302 -0.671 -13.283 1.00 93.38 87 PRO A O 1
ATOM 658 N N . PRO A 1 88 ? -9.250 -1.630 -11.528 1.00 93.12 88 PRO A N 1
ATOM 659 C CA . PRO A 1 88 ? -9.893 -2.921 -11.718 1.00 93.12 88 PRO A CA 1
ATOM 660 C C . PRO A 1 88 ? -11.387 -2.836 -11.384 1.00 93.12 88 PRO A C 1
ATOM 662 O O . PRO A 1 88 ? -11.847 -1.930 -10.688 1.00 93.12 88 PRO A O 1
ATOM 665 N N . GLY A 1 89 ? -12.163 -3.823 -11.833 1.00 93.62 89 GLY A N 1
ATOM 666 C CA . GLY A 1 89 ? -13.485 -4.038 -11.255 1.00 93.62 89 GLY A CA 1
ATOM 667 C C . GLY A 1 89 ? -13.347 -4.396 -9.771 1.00 93.62 89 GLY A C 1
ATOM 668 O O . GLY A 1 89 ? -12.550 -5.268 -9.423 1.00 93.62 89 GLY A O 1
ATOM 669 N N . PHE A 1 90 ? -14.096 -3.719 -8.900 1.00 95.50 90 PHE A N 1
ATOM 670 C CA . PHE A 1 90 ? -14.007 -3.883 -7.448 1.00 95.50 90 PHE A CA 1
ATOM 671 C C . PHE A 1 90 ? -15.108 -4.788 -6.898 1.00 95.50 90 PHE A C 1
ATOM 673 O O . PHE A 1 90 ? -16.295 -4.606 -7.185 1.00 95.50 90 PHE A O 1
ATOM 680 N N . ASN A 1 91 ? -14.739 -5.710 -6.014 1.00 96.12 91 ASN A N 1
ATOM 681 C CA . ASN A 1 91 ? -15.685 -6.475 -5.219 1.00 96.12 91 ASN A CA 1
ATOM 682 C C . ASN A 1 91 ? -16.070 -5.682 -3.965 1.00 96.12 91 ASN A C 1
ATOM 684 O O . ASN A 1 91 ? -15.548 -5.897 -2.870 1.00 96.12 91 ASN A O 1
ATOM 688 N N . LEU A 1 92 ? -17.025 -4.763 -4.124 1.00 97.06 92 LEU A N 1
ATOM 689 C CA . LEU A 1 92 ? -17.468 -3.860 -3.053 1.00 97.06 92 LEU A CA 1
ATOM 690 C C . LEU A 1 92 ? -17.964 -4.593 -1.796 1.00 97.06 92 LEU A C 1
ATOM 692 O O . LEU A 1 92 ? -17.896 -4.044 -0.698 1.00 97.06 92 LEU A O 1
ATOM 696 N N . SER A 1 93 ? -18.455 -5.829 -1.948 1.00 96.38 93 SER A N 1
ATOM 697 C CA . SER A 1 93 ? -18.906 -6.644 -0.816 1.00 96.38 93 SER A CA 1
ATOM 698 C C . SER A 1 93 ? -17.754 -7.111 0.074 1.00 96.38 93 SER A C 1
ATOM 700 O O . SER A 1 93 ? -17.938 -7.230 1.280 1.00 96.38 93 SER A O 1
ATOM 702 N N . ARG A 1 94 ? -16.574 -7.346 -0.516 1.00 96.56 94 ARG A N 1
ATOM 703 C CA . ARG A 1 94 ? -15.351 -7.741 0.192 1.00 96.56 94 ARG A CA 1
ATOM 704 C C . ARG A 1 94 ? -14.570 -6.544 0.708 1.00 96.56 94 ARG A C 1
ATOM 706 O O . ARG A 1 94 ? -14.004 -6.622 1.787 1.00 96.56 94 ARG A O 1
ATOM 713 N N . LEU A 1 95 ? -14.587 -5.430 -0.022 1.00 97.88 95 LEU A N 1
ATOM 714 C CA . LEU A 1 95 ? -13.938 -4.192 0.416 1.00 97.88 95 LEU A CA 1
ATOM 715 C C . LEU A 1 95 ? -14.610 -3.577 1.651 1.00 97.88 95 LEU A C 1
ATOM 717 O O . LEU A 1 95 ? -13.923 -3.041 2.514 1.00 97.88 95 LEU A O 1
ATOM 721 N N . ARG A 1 96 ? -15.942 -3.646 1.764 1.00 98.38 96 ARG A N 1
ATOM 722 C CA . ARG A 1 96 ? -16.670 -3.108 2.922 1.00 98.38 96 ARG A CA 1
ATOM 723 C C . ARG A 1 96 ? -16.507 -4.009 4.146 1.00 98.38 96 ARG A C 1
ATOM 725 O O . ARG A 1 96 ? -17.022 -5.124 4.168 1.00 98.38 96 ARG A O 1
ATOM 732 N N . GLN A 1 97 ? -15.896 -3.481 5.201 1.00 97.94 97 GLN A N 1
ATOM 733 C CA . GLN A 1 97 ? -15.627 -4.234 6.421 1.00 97.94 97 GLN A CA 1
ATOM 734 C C . GLN A 1 97 ? -16.814 -4.198 7.394 1.00 97.94 97 GLN A C 1
ATOM 736 O O . GLN A 1 97 ? -17.511 -3.185 7.501 1.00 97.94 97 GLN A O 1
ATOM 741 N N . PRO A 1 98 ? -17.090 -5.303 8.110 1.00 96.44 98 PRO A N 1
ATOM 742 C CA . PRO A 1 98 ? -18.281 -5.425 8.950 1.00 96.44 98 PRO A CA 1
ATOM 743 C C . PRO A 1 98 ? -18.198 -4.648 10.272 1.00 96.44 98 PRO A C 1
ATOM 745 O O . PRO A 1 98 ? -19.227 -4.397 10.898 1.00 96.44 98 PRO A O 1
ATOM 748 N N . ASN A 1 99 ? -16.995 -4.313 10.741 1.00 96.06 99 ASN A N 1
ATOM 749 C CA . ASN A 1 99 ? -16.756 -3.588 11.988 1.00 96.06 99 ASN A CA 1
ATOM 750 C C . ASN A 1 99 ? -15.338 -2.989 12.010 1.00 96.06 99 ASN A C 1
ATOM 752 O O . ASN A 1 99 ? -14.517 -3.325 11.159 1.00 96.06 99 ASN A O 1
ATOM 756 N N . LEU A 1 100 ? -15.058 -2.138 13.007 1.00 96.50 100 LEU A N 1
ATOM 757 C CA . LEU A 1 100 ? -13.766 -1.458 13.153 1.00 96.50 100 LEU A CA 1
ATOM 758 C C . LEU A 1 100 ? -12.586 -2.437 13.229 1.00 96.50 100 LEU A C 1
ATOM 760 O O . LEU A 1 100 ? -11.572 -2.188 12.596 1.00 96.50 100 LEU A O 1
ATOM 764 N N . MET A 1 101 ? -12.710 -3.552 13.955 1.00 96.56 101 MET A N 1
ATOM 765 C CA . MET A 1 101 ? -11.608 -4.516 14.060 1.00 96.56 101 MET A CA 1
ATOM 766 C C . MET A 1 101 ? -11.289 -5.167 12.719 1.00 96.56 101 MET A C 1
ATOM 768 O O . MET A 1 101 ? -10.129 -5.215 12.344 1.00 96.56 101 MET A O 1
ATOM 772 N N . ALA A 1 102 ? -12.305 -5.598 11.969 1.00 97.19 102 ALA A N 1
ATOM 773 C CA . ALA A 1 102 ? -12.100 -6.152 10.632 1.00 97.19 102 ALA A CA 1
ATOM 774 C C . ALA A 1 102 ? -11.511 -5.113 9.659 1.00 97.19 102 ALA A C 1
ATOM 776 O O . ALA A 1 102 ? -10.708 -5.462 8.796 1.00 97.19 102 ALA A O 1
ATOM 777 N N . PHE A 1 103 ? -11.877 -3.835 9.823 1.00 98.31 103 PHE A N 1
ATOM 778 C CA . PHE A 1 103 ? -11.250 -2.729 9.103 1.00 98.31 103 PHE A CA 1
ATOM 779 C C . PHE A 1 103 ? -9.766 -2.594 9.433 1.00 98.31 103 PHE A C 1
ATOM 781 O O . PHE A 1 103 ? -8.966 -2.651 8.508 1.00 98.31 103 PHE A O 1
ATOM 788 N N . LEU A 1 104 ? -9.396 -2.496 10.711 1.00 98.38 104 LEU A N 1
ATOM 789 C CA . LEU A 1 104 ? -7.996 -2.366 11.124 1.00 98.38 104 LEU A CA 1
ATOM 790 C C . LEU A 1 104 ? -7.157 -3.598 10.754 1.00 98.38 104 LEU A C 1
ATOM 792 O O . LEU A 1 104 ? -6.050 -3.436 10.261 1.00 98.38 104 LEU A O 1
ATOM 796 N N . GLU A 1 105 ? -7.689 -4.813 10.932 1.00 97.88 105 GLU A N 1
ATOM 797 C CA . GLU A 1 105 ? -7.011 -6.062 10.547 1.00 97.88 105 GLU A CA 1
ATOM 798 C C . GLU A 1 105 ? -6.759 -6.116 9.030 1.00 97.88 105 GLU A C 1
ATOM 800 O O . GLU A 1 105 ? -5.666 -6.466 8.597 1.00 97.88 105 GLU A O 1
ATOM 805 N N . THR A 1 106 ? -7.743 -5.733 8.207 1.00 98.38 106 THR A N 1
ATOM 806 C CA . THR A 1 106 ? -7.571 -5.715 6.742 1.00 98.38 106 THR A CA 1
ATOM 807 C C . THR A 1 106 ? -6.645 -4.583 6.294 1.00 98.38 106 THR A C 1
ATOM 809 O O . THR A 1 106 ? -5.820 -4.800 5.414 1.00 98.38 106 THR A O 1
ATOM 812 N N . ALA A 1 107 ? -6.751 -3.405 6.916 1.00 98.50 107 ALA A N 1
ATOM 813 C CA . ALA A 1 107 ? -5.874 -2.265 6.664 1.00 98.50 107 ALA A CA 1
ATOM 814 C C . ALA A 1 107 ? -4.412 -2.640 6.943 1.00 98.50 107 ALA A C 1
ATOM 816 O O . ALA A 1 107 ? -3.575 -2.517 6.063 1.00 98.50 107 ALA A O 1
ATOM 817 N N . ALA A 1 108 ? -4.120 -3.213 8.117 1.00 98.38 108 ALA A N 1
ATOM 818 C CA . ALA A 1 108 ? -2.774 -3.670 8.455 1.00 98.38 108 ALA A CA 1
ATOM 819 C C . ALA A 1 108 ? -2.248 -4.689 7.433 1.00 98.38 108 ALA A C 1
ATOM 821 O O . ALA A 1 108 ? -1.096 -4.605 7.013 1.00 98.38 108 ALA A O 1
ATOM 822 N N . VAL A 1 109 ? -3.084 -5.630 6.978 1.00 97.56 109 VAL A N 1
ATOM 823 C CA . VAL A 1 109 ? -2.681 -6.572 5.924 1.00 97.56 109 VAL A CA 1
ATOM 824 C C . VAL A 1 109 ? -2.330 -5.849 4.625 1.00 97.56 109 VAL A C 1
ATOM 826 O O . VAL A 1 109 ? -1.339 -6.240 4.012 1.00 97.56 109 VAL A O 1
ATOM 829 N N . PHE A 1 110 ? -3.089 -4.838 4.196 1.00 98.06 110 PHE A N 1
ATOM 830 C CA . PHE A 1 110 ? -2.757 -4.057 3.001 1.00 98.06 110 PHE A CA 1
ATOM 831 C C . PHE A 1 110 ? -1.416 -3.342 3.151 1.00 98.06 110 PHE A C 1
ATOM 833 O O . PHE A 1 110 ? -0.492 -3.699 2.426 1.00 98.06 110 PHE A O 1
ATOM 840 N N . GLU A 1 111 ? -1.240 -2.514 4.178 1.00 98.12 111 GLU A N 1
ATOM 841 C CA . GLU A 1 111 ? -0.015 -1.716 4.337 1.00 98.12 111 GLU A CA 1
ATOM 842 C C . GLU A 1 111 ? 1.247 -2.583 4.509 1.00 98.12 111 GLU A C 1
ATOM 844 O O . GLU A 1 111 ? 2.293 -2.312 3.917 1.00 98.12 111 GLU A O 1
ATOM 849 N N . ASN A 1 112 ? 1.181 -3.682 5.282 1.00 97.25 112 ASN A N 1
ATOM 850 C CA . ASN A 1 112 ? 2.321 -4.609 5.389 1.00 97.25 112 ASN A CA 1
ATOM 851 C C . ASN A 1 112 ? 2.600 -5.291 4.032 1.00 97.25 112 ASN A C 1
ATOM 853 O O . ASN A 1 112 ? 3.754 -5.534 3.675 1.00 97.25 112 ASN A O 1
ATOM 857 N N . THR A 1 113 ? 1.554 -5.587 3.248 1.00 95.94 113 THR A N 1
ATOM 858 C CA . THR A 1 113 ? 1.688 -6.162 1.898 1.00 95.94 113 THR A CA 1
ATOM 859 C C . THR A 1 113 ? 2.314 -5.171 0.919 1.00 95.94 113 THR A C 1
ATOM 861 O O . THR A 1 113 ? 3.239 -5.559 0.200 1.00 95.94 113 THR A O 1
ATOM 864 N N . GLY A 1 114 ? 1.835 -3.925 0.902 1.00 94.12 114 GLY A N 1
ATOM 865 C CA . GLY A 1 114 ? 2.371 -2.824 0.108 1.00 94.12 114 GLY A CA 1
ATOM 866 C C . GLY A 1 114 ? 3.838 -2.586 0.446 1.00 94.12 114 GLY A C 1
ATOM 867 O O . GLY A 1 114 ? 4.703 -2.780 -0.413 1.00 94.12 114 GLY A O 1
ATOM 868 N N . SER A 1 115 ? 4.146 -2.304 1.718 1.00 94.88 115 SER A N 1
ATOM 869 C CA . SER A 1 115 ? 5.514 -2.098 2.219 1.00 94.88 115 SER A CA 1
ATOM 870 C C . SER A 1 115 ? 6.472 -3.216 1.788 1.00 94.88 115 SER A C 1
ATOM 872 O O . SER A 1 115 ? 7.520 -2.950 1.184 1.00 94.88 115 SER A O 1
ATOM 874 N N . GLY A 1 116 ? 6.113 -4.481 2.039 1.00 93.00 116 GLY A N 1
ATOM 875 C CA . GLY A 1 116 ? 6.950 -5.627 1.685 1.00 93.00 116 GLY A CA 1
ATOM 876 C C . GLY A 1 116 ? 7.122 -5.808 0.172 1.00 93.00 116 GLY A C 1
ATOM 877 O O . GLY A 1 116 ? 8.207 -6.182 -0.287 1.00 93.00 116 GLY A O 1
ATOM 878 N N . LEU A 1 117 ? 6.091 -5.517 -0.630 1.00 93.00 117 LEU A N 1
ATOM 879 C CA . LEU A 1 117 ? 6.204 -5.546 -2.088 1.00 93.00 117 LEU A CA 1
ATOM 880 C C . LEU A 1 117 ? 7.147 -4.459 -2.599 1.00 93.00 117 LEU A C 1
ATOM 882 O O . LEU A 1 117 ? 8.047 -4.775 -3.380 1.00 93.00 117 LEU A O 1
ATOM 886 N N . TYR A 1 118 ? 6.950 -3.203 -2.185 1.00 88.06 118 TYR A N 1
ATOM 887 C CA . TYR A 1 118 ? 7.778 -2.084 -2.630 1.00 88.06 118 TYR A CA 1
ATOM 888 C C . TYR A 1 118 ? 9.251 -2.356 -2.327 1.00 88.06 118 TYR A C 1
ATOM 890 O O . TYR A 1 118 ? 10.093 -2.244 -3.219 1.00 88.06 118 TYR A O 1
ATOM 898 N N . HIS A 1 119 ? 9.570 -2.807 -1.110 1.00 86.06 119 HIS A N 1
ATOM 899 C CA . HIS A 1 119 ? 10.940 -3.164 -0.737 1.00 86.06 119 HIS A CA 1
ATOM 900 C C . HIS A 1 119 ? 11.532 -4.268 -1.625 1.00 86.06 119 HIS A C 1
ATOM 902 O O . HIS A 1 119 ? 12.694 -4.178 -2.027 1.00 86.06 119 HIS A O 1
ATOM 908 N N . GLY A 1 120 ? 10.745 -5.289 -1.976 1.00 84.94 120 GLY A N 1
ATOM 909 C CA . GLY A 1 120 ? 11.169 -6.321 -2.924 1.00 84.94 120 GLY A CA 1
ATOM 910 C C . GLY A 1 120 ? 11.374 -5.790 -4.343 1.00 84.94 120 GLY A C 1
ATOM 911 O O . GLY A 1 120 ? 12.352 -6.139 -5.005 1.00 84.94 120 GLY A O 1
ATOM 912 N N . ALA A 1 121 ? 10.476 -4.922 -4.803 1.00 85.44 121 ALA A N 1
ATOM 913 C CA . ALA A 1 121 ? 10.513 -4.343 -6.137 1.00 85.44 121 ALA A CA 1
ATOM 914 C C . ALA A 1 121 ? 11.693 -3.376 -6.328 1.00 85.44 121 ALA A C 1
ATOM 916 O O . ALA A 1 121 ? 12.309 -3.380 -7.395 1.00 85.44 121 ALA A O 1
ATOM 917 N N . LEU A 1 122 ? 12.078 -2.624 -5.287 1.00 84.94 122 LEU A N 1
ATOM 918 C CA . LEU A 1 122 ? 13.221 -1.700 -5.305 1.00 84.94 122 LEU A CA 1
ATOM 919 C C . LEU A 1 122 ? 14.539 -2.370 -5.718 1.00 84.94 122 LEU A C 1
ATOM 921 O O . LEU A 1 122 ? 15.396 -1.708 -6.302 1.00 84.94 122 LEU A O 1
ATOM 925 N N . LEU A 1 123 ? 14.699 -3.676 -5.477 1.00 84.00 123 LEU A N 1
ATOM 926 C CA . LEU A 1 123 ? 15.883 -4.437 -5.895 1.00 84.00 123 LEU A CA 1
ATOM 927 C C . LEU A 1 123 ? 16.065 -4.487 -7.419 1.00 84.00 123 LEU A C 1
ATOM 929 O O . LEU A 1 123 ? 17.177 -4.712 -7.893 1.00 84.00 123 LEU A O 1
ATOM 933 N N . ASN A 1 124 ? 14.985 -4.285 -8.175 1.00 84.69 124 ASN A N 1
ATOM 934 C CA . ASN A 1 124 ? 14.967 -4.404 -9.629 1.00 84.69 124 ASN A CA 1
ATOM 935 C C . ASN A 1 124 ? 14.827 -3.060 -10.353 1.00 84.69 124 ASN A C 1
ATOM 937 O O . ASN A 1 124 ? 14.853 -3.045 -11.584 1.00 84.69 124 ASN A O 1
ATOM 941 N N . VAL A 1 125 ? 14.722 -1.944 -9.621 1.00 83.00 125 VAL A N 1
ATOM 942 C CA . VAL A 1 125 ? 14.575 -0.609 -10.212 1.00 83.00 125 VAL A CA 1
ATOM 943 C C . VAL A 1 125 ? 15.925 -0.081 -10.708 1.00 83.00 125 VAL A C 1
ATOM 945 O O . VAL A 1 125 ? 16.849 0.125 -9.922 1.00 83.00 125 VAL A O 1
ATOM 948 N N . THR A 1 126 ? 16.042 0.179 -12.015 1.00 81.31 126 THR A N 1
ATOM 949 C CA . THR A 1 126 ? 17.276 0.714 -12.638 1.00 81.31 126 THR A CA 1
ATOM 950 C C . THR A 1 126 ? 17.313 2.234 -12.754 1.00 81.31 126 THR A C 1
ATOM 952 O O . THR A 1 126 ? 18.398 2.820 -12.752 1.00 81.31 126 THR A O 1
ATOM 955 N N . GLN A 1 127 ? 16.156 2.892 -12.850 1.00 75.88 127 GLN A N 1
ATOM 956 C CA . GLN A 1 127 ? 16.071 4.342 -13.023 1.00 75.88 127 GLN A CA 1
ATOM 957 C C . GLN A 1 127 ? 16.182 5.073 -11.681 1.00 75.88 127 GLN A C 1
ATOM 959 O O . GLN A 1 127 ? 15.200 5.407 -11.017 1.00 75.88 127 GLN A O 1
ATOM 964 N N . THR A 1 128 ? 17.427 5.305 -11.269 1.00 75.50 128 THR A N 1
ATOM 965 C CA . THR A 1 128 ? 17.768 5.757 -9.912 1.00 75.50 128 THR A CA 1
ATOM 966 C C . THR A 1 128 ? 17.499 7.234 -9.621 1.00 75.50 128 THR A C 1
ATOM 968 O O . THR A 1 128 ? 17.535 7.628 -8.457 1.00 75.50 128 THR A O 1
ATOM 971 N N . LEU A 1 129 ? 17.240 8.050 -10.646 1.00 78.88 129 LEU A N 1
ATOM 972 C CA . LEU A 1 129 ? 17.049 9.498 -10.494 1.00 78.88 129 LEU A CA 1
ATOM 973 C C . LEU A 1 129 ? 15.581 9.933 -10.466 1.00 78.88 129 LEU A C 1
ATOM 975 O O . LEU A 1 129 ? 15.293 10.982 -9.900 1.00 78.88 129 LEU A O 1
ATOM 979 N N . GLU A 1 130 ? 14.670 9.134 -11.022 1.00 80.19 130 GLU A N 1
ATOM 980 C CA . GLU A 1 130 ? 13.253 9.505 -11.155 1.00 80.19 130 GLU A CA 1
ATOM 981 C C . GLU A 1 130 ? 12.346 8.495 -10.452 1.00 80.19 130 GLU A C 1
ATOM 983 O O . GLU A 1 130 ? 11.610 8.842 -9.525 1.00 80.19 130 GLU A O 1
ATOM 988 N N . TYR A 1 131 ? 12.456 7.216 -10.814 1.00 83.31 131 TYR A N 1
ATOM 989 C CA . TYR A 1 131 ? 11.555 6.189 -10.290 1.00 83.31 131 TYR A CA 1
ATOM 990 C C . TYR A 1 131 ? 11.978 5.700 -8.912 1.00 83.31 131 TYR A C 1
ATOM 992 O O . TYR A 1 131 ? 11.140 5.569 -8.023 1.00 83.31 131 TYR A O 1
ATOM 1000 N N . PHE A 1 132 ? 13.277 5.467 -8.704 1.00 86.94 132 PHE A N 1
ATOM 1001 C CA . PHE A 1 132 ? 13.770 4.971 -7.421 1.00 86.94 132 PHE A CA 1
ATOM 1002 C C . PHE A 1 132 ? 13.440 5.902 -6.242 1.00 86.94 132 PHE A C 1
ATOM 1004 O O . PHE A 1 132 ? 12.952 5.386 -5.239 1.00 86.94 132 PHE A O 1
ATOM 1011 N N . PRO A 1 133 ? 13.643 7.239 -6.309 1.00 89.38 133 PRO A N 1
ATOM 1012 C CA . PRO A 1 133 ? 13.305 8.116 -5.189 1.00 89.38 133 PRO A CA 1
ATOM 1013 C C . PRO A 1 133 ? 11.815 8.078 -4.844 1.00 89.38 133 PRO A C 1
ATOM 1015 O O . PRO A 1 133 ? 11.471 8.051 -3.665 1.00 89.38 133 PRO A O 1
ATOM 1018 N N . THR A 1 134 ? 10.946 8.025 -5.856 1.00 88.62 134 THR A N 1
ATOM 1019 C CA . THR A 1 134 ? 9.496 7.955 -5.647 1.00 88.62 134 THR A CA 1
ATOM 1020 C C . THR A 1 134 ? 9.091 6.609 -5.055 1.00 88.62 134 THR A C 1
ATOM 1022 O O . THR A 1 134 ? 8.434 6.581 -4.022 1.00 88.62 134 THR A O 1
ATOM 1025 N N . ALA A 1 135 ? 9.556 5.495 -5.628 1.00 87.38 135 ALA A N 1
ATOM 1026 C CA . ALA A 1 135 ? 9.271 4.157 -5.113 1.00 87.38 135 ALA A CA 1
ATOM 1027 C C . ALA A 1 135 ? 9.805 3.953 -3.684 1.00 87.38 135 ALA A C 1
ATOM 1029 O O . ALA A 1 135 ? 9.130 3.350 -2.858 1.00 87.38 135 ALA A O 1
ATOM 1030 N N . ALA A 1 136 ? 10.992 4.481 -3.367 1.00 90.62 136 ALA A N 1
ATOM 1031 C CA . ALA A 1 136 ? 11.547 4.434 -2.015 1.00 90.62 136 ALA A CA 1
ATOM 1032 C C . ALA A 1 136 ? 10.772 5.333 -1.038 1.00 90.62 136 ALA A C 1
ATOM 1034 O O . ALA A 1 136 ? 10.647 4.995 0.138 1.00 90.62 136 ALA A O 1
ATOM 1035 N N . GLY A 1 137 ? 10.259 6.470 -1.517 1.00 93.75 137 GLY A N 1
ATOM 1036 C CA . GLY A 1 137 ? 9.376 7.350 -0.758 1.00 93.75 137 GLY A CA 1
ATOM 1037 C C . GLY A 1 137 ? 8.064 6.663 -0.391 1.00 93.75 137 GLY A C 1
ATOM 1038 O O . GLY A 1 137 ? 7.729 6.635 0.789 1.00 93.75 137 GLY A O 1
ATOM 1039 N N . LEU A 1 138 ? 7.394 6.056 -1.375 1.00 93.50 138 LEU A N 1
ATOM 1040 C CA . LEU A 1 138 ? 6.165 5.279 -1.182 1.00 93.50 138 LEU A CA 1
ATOM 1041 C C . LEU A 1 138 ? 6.407 4.131 -0.199 1.00 93.50 138 LEU A C 1
ATOM 1043 O O . LEU A 1 138 ? 5.782 4.096 0.851 1.00 93.50 138 LEU A O 1
ATOM 1047 N N . ALA A 1 139 ? 7.439 3.309 -0.423 1.00 93.12 139 ALA A N 1
ATOM 1048 C CA . ALA A 1 139 ? 7.823 2.228 0.494 1.00 93.12 139 ALA A CA 1
ATOM 1049 C C . ALA A 1 139 ? 7.974 2.687 1.960 1.00 93.12 139 ALA A C 1
ATOM 1051 O O . ALA A 1 139 ? 7.644 1.956 2.893 1.00 93.12 139 ALA A O 1
ATOM 1052 N N . ALA A 1 140 ? 8.506 3.896 2.176 1.00 96.00 140 ALA A N 1
ATOM 1053 C CA . ALA A 1 140 ? 8.684 4.463 3.507 1.00 96.00 140 ALA A CA 1
ATOM 1054 C C . ALA A 1 140 ? 7.381 4.996 4.125 1.00 96.00 140 ALA A C 1
ATOM 1056 O O . ALA A 1 140 ? 7.287 5.038 5.353 1.00 96.00 140 ALA A O 1
ATOM 1057 N N . VAL A 1 141 ? 6.424 5.437 3.308 1.00 97.81 141 VAL A N 1
ATOM 1058 C CA . VAL A 1 141 ? 5.076 5.837 3.739 1.00 97.81 141 VAL A CA 1
ATOM 1059 C C . VAL A 1 141 ? 4.281 4.594 4.140 1.00 97.81 141 VAL A C 1
ATOM 1061 O O . VAL A 1 141 ? 3.904 4.500 5.307 1.00 97.81 141 VAL A O 1
ATOM 1064 N N . GLU A 1 142 ? 4.212 3.583 3.269 1.00 97.50 142 GLU A N 1
ATOM 1065 C CA . GLU A 1 142 ? 3.581 2.280 3.546 1.00 97.50 142 GLU A CA 1
ATOM 1066 C C . GLU A 1 142 ? 4.078 1.662 4.862 1.00 97.50 142 GLU A C 1
ATOM 1068 O O . GLU A 1 142 ? 3.313 1.236 5.725 1.00 97.50 142 GLU A O 1
ATOM 1073 N N . ALA A 1 143 ? 5.398 1.666 5.083 1.00 97.12 143 ALA A N 1
ATOM 1074 C CA . ALA A 1 143 ? 5.980 1.125 6.310 1.00 97.12 143 ALA A CA 1
ATOM 1075 C C . ALA A 1 143 ? 5.546 1.897 7.575 1.00 97.12 143 ALA A C 1
ATOM 1077 O O . ALA A 1 143 ? 5.467 1.319 8.664 1.00 97.12 143 ALA A O 1
ATOM 1078 N N . ARG A 1 144 ? 5.273 3.207 7.473 1.00 98.50 144 ARG A N 1
ATOM 1079 C CA . ARG A 1 144 ? 4.760 4.011 8.597 1.00 98.50 144 ARG A CA 1
ATOM 1080 C C . ARG A 1 144 ? 3.290 3.722 8.853 1.00 98.50 144 ARG A C 1
ATOM 1082 O O . ARG A 1 144 ? 2.923 3.588 10.021 1.00 98.50 144 ARG A O 1
ATOM 1089 N N . HIS A 1 145 ? 2.489 3.596 7.799 1.00 98.62 145 HIS A N 1
ATOM 1090 C CA . HIS A 1 145 ? 1.090 3.197 7.902 1.00 98.62 145 HIS A CA 1
ATOM 1091 C C . HIS A 1 145 ? 0.968 1.818 8.558 1.00 98.62 145 HIS A C 1
ATOM 1093 O O . HIS A 1 145 ? 0.305 1.688 9.590 1.00 98.62 145 HIS A O 1
ATOM 1099 N N . ALA A 1 146 ? 1.707 0.827 8.047 1.00 98.25 146 ALA A N 1
ATOM 1100 C CA . ALA A 1 146 ? 1.768 -0.529 8.584 1.00 98.25 146 ALA A CA 1
ATOM 1101 C C . ALA A 1 146 ? 2.144 -0.538 10.070 1.00 98.25 146 ALA A C 1
ATOM 1103 O O . ALA A 1 146 ? 1.410 -1.063 10.903 1.00 98.25 146 ALA A O 1
ATOM 1104 N N . SER A 1 147 ? 3.248 0.123 10.429 1.00 98.12 147 SER A N 1
ATOM 1105 C CA . SER A 1 147 ? 3.721 0.218 11.815 1.00 98.12 147 SER A CA 1
ATOM 1106 C C . SER A 1 147 ? 2.677 0.828 12.755 1.00 98.12 147 SER A C 1
ATOM 1108 O O . SER A 1 147 ? 2.438 0.320 13.858 1.00 98.12 147 SER A O 1
ATOM 1110 N N . TRP A 1 148 ? 2.006 1.897 12.321 1.00 98.38 148 TRP A N 1
ATOM 1111 C CA . TRP A 1 148 ? 0.954 2.528 13.106 1.00 98.38 148 TRP A CA 1
ATOM 1112 C C . TRP A 1 148 ? -0.284 1.632 13.255 1.00 98.38 148 TRP A C 1
ATOM 1114 O O . TRP A 1 148 ? -0.762 1.457 14.379 1.00 98.38 148 TRP A O 1
ATOM 1124 N N . LEU A 1 149 ? -0.774 1.011 12.180 1.00 98.44 149 LEU A N 1
ATOM 1125 C CA . LEU A 1 149 ? -1.917 0.091 12.232 1.00 98.44 149 LEU A CA 1
ATOM 1126 C C . LEU A 1 149 ? -1.624 -1.140 13.093 1.00 98.44 149 LEU A C 1
ATOM 1128 O O . LEU A 1 149 ? -2.442 -1.490 13.945 1.00 98.44 149 LEU A O 1
ATOM 1132 N N . ASN A 1 150 ? -0.436 -1.732 12.955 1.00 98.19 150 ASN A N 1
ATOM 1133 C CA . ASN A 1 150 ? 0.013 -2.840 13.797 1.00 98.19 150 ASN A CA 1
ATOM 1134 C C . ASN A 1 150 ? -0.022 -2.434 15.280 1.00 98.19 150 ASN A C 1
ATOM 1136 O O . ASN A 1 150 ? -0.482 -3.198 16.129 1.00 98.19 150 ASN A O 1
ATOM 1140 N N . SER A 1 151 ? 0.364 -1.193 15.607 1.00 97.19 151 SER A N 1
ATOM 1141 C CA . SER A 1 151 ? 0.301 -0.690 16.986 1.00 97.19 151 SER A CA 1
ATOM 1142 C C . SER A 1 151 ? -1.127 -0.606 17.544 1.00 97.19 151 SER A C 1
ATOM 1144 O O . SER A 1 151 ? -1.328 -0.841 18.735 1.00 97.19 151 SER A O 1
ATOM 1146 N N . LEU A 1 152 ? -2.134 -0.330 16.703 1.00 96.31 152 LEU A N 1
ATOM 1147 C CA . LEU A 1 152 ? -3.547 -0.342 17.109 1.00 96.31 152 LEU A CA 1
ATOM 1148 C C . LEU A 1 152 ? -4.075 -1.763 17.356 1.00 96.31 152 LEU A C 1
ATOM 1150 O O . LEU A 1 152 ? -5.072 -1.932 18.062 1.00 96.31 152 LEU A O 1
ATOM 1154 N N . LEU A 1 153 ? -3.418 -2.769 16.775 1.00 96.25 153 LEU A N 1
ATOM 1155 C CA . LEU A 1 153 ? -3.749 -4.189 16.893 1.00 96.25 153 LEU A CA 1
ATOM 1156 C C . LEU A 1 153 ? -2.933 -4.918 17.976 1.00 96.25 153 LEU A C 1
ATOM 1158 O O . LEU A 1 153 ? -3.091 -6.128 18.141 1.00 96.25 153 LEU A O 1
ATOM 1162 N N . ASP A 1 154 ? -2.099 -4.199 18.738 1.00 95.94 154 ASP A N 1
ATOM 1163 C CA . ASP A 1 154 ? -1.120 -4.773 19.673 1.00 95.94 154 ASP A CA 1
ATOM 1164 C C . ASP A 1 154 ? -0.136 -5.756 18.990 1.00 95.94 154 ASP A C 1
ATOM 1166 O O . ASP A 1 154 ? 0.332 -6.726 19.602 1.00 95.94 154 ASP A O 1
ATOM 1170 N N . GLU A 1 155 ? 0.187 -5.501 17.720 1.00 96.25 155 GLU A N 1
ATOM 1171 C CA . GLU A 1 155 ? 1.116 -6.274 16.893 1.00 96.25 155 GLU A CA 1
ATOM 1172 C C . GLU A 1 155 ? 2.504 -5.604 16.802 1.00 96.25 155 GLU A C 1
ATOM 1174 O O . GLU A 1 155 ? 2.667 -4.423 17.133 1.00 96.25 155 GLU A O 1
ATOM 1179 N N . PRO A 1 156 ? 3.554 -6.346 16.401 1.00 96.50 156 PRO A N 1
ATOM 1180 C CA . PRO A 1 156 ? 4.877 -5.774 16.164 1.00 96.50 156 PRO A CA 1
ATOM 1181 C C . PRO A 1 156 ? 4.854 -4.670 15.096 1.00 96.50 156 PRO A C 1
ATOM 1183 O O . PRO A 1 156 ? 4.218 -4.814 14.059 1.00 96.50 156 PRO A O 1
ATOM 1186 N N . LEU A 1 157 ? 5.617 -3.591 15.311 1.00 95.88 157 LEU A N 1
ATOM 1187 C CA . LEU A 1 157 ? 5.736 -2.484 14.345 1.00 95.88 157 LEU A CA 1
ATOM 1188 C C . LEU A 1 157 ? 6.291 -2.927 12.981 1.00 95.88 157 LEU A C 1
ATOM 1190 O O . LEU A 1 157 ? 5.997 -2.311 11.967 1.00 95.88 157 LEU A O 1
ATOM 1194 N N . VAL A 1 158 ? 7.108 -3.979 12.989 1.00 95.06 158 VAL A N 1
ATOM 1195 C CA . VAL A 1 158 ? 7.591 -4.709 11.813 1.00 95.06 158 VAL A CA 1
ATOM 1196 C C . VAL A 1 158 ? 7.299 -6.179 12.084 1.00 95.06 158 VAL A C 1
ATOM 1198 O O . VAL A 1 158 ? 7.576 -6.642 13.201 1.00 95.06 158 VAL A O 1
ATOM 1201 N N . GLU A 1 159 ? 6.744 -6.896 11.102 1.00 88.50 159 GLU A N 1
ATOM 1202 C CA . GLU A 1 159 ? 6.389 -8.314 11.236 1.00 88.50 159 GLU A CA 1
ATOM 1203 C C . GLU A 1 159 ? 7.559 -9.139 11.817 1.00 88.50 159 GLU A C 1
ATOM 1205 O O . GLU A 1 159 ? 8.740 -8.843 11.615 1.00 88.50 159 GLU A O 1
ATOM 1210 N N . ASP A 1 160 ? 7.229 -10.151 12.625 1.00 89.44 160 ASP A N 1
ATOM 1211 C CA . ASP A 1 160 ? 8.192 -11.029 13.308 1.00 89.44 160 ASP A CA 1
ATOM 1212 C C . ASP A 1 160 ? 9.229 -10.326 14.213 1.00 89.44 160 ASP A C 1
ATOM 1214 O O . ASP A 1 160 ? 10.255 -10.914 14.565 1.00 89.44 160 ASP A O 1
ATOM 1218 N N . PHE A 1 161 ? 8.969 -9.079 14.638 1.00 91.88 161 PHE A N 1
ATOM 1219 C CA . PHE A 1 161 ? 9.950 -8.229 15.335 1.00 91.88 161 PHE A CA 1
ATOM 1220 C C . PHE A 1 161 ? 11.256 -8.078 14.541 1.00 91.88 161 PHE A C 1
ATOM 1222 O O . PHE A 1 161 ? 12.343 -7.932 15.120 1.00 91.88 161 PHE A O 1
ATOM 1229 N N . ALA A 1 162 ? 11.165 -8.152 13.213 1.00 92.44 162 ALA A N 1
ATOM 1230 C CA . ALA A 1 162 ? 12.331 -8.120 12.360 1.00 92.44 162 ALA A CA 1
ATOM 1231 C C . ALA A 1 162 ? 13.004 -6.735 12.423 1.00 92.44 162 ALA A C 1
ATOM 1233 O O . ALA A 1 162 ? 12.336 -5.701 12.410 1.00 92.44 162 ALA A O 1
ATOM 1234 N N . PRO A 1 163 ? 14.346 -6.674 12.469 1.00 93.75 163 PRO A N 1
ATOM 1235 C CA . PRO A 1 163 ? 15.073 -5.408 12.390 1.00 93.75 163 PRO A CA 1
ATOM 1236 C C . PRO A 1 163 ? 15.146 -4.855 10.956 1.00 93.75 163 PRO A C 1
ATOM 1238 O O . PRO A 1 163 ? 15.696 -3.775 10.748 1.00 93.75 163 PRO A O 1
ATOM 1241 N N . VAL A 1 164 ? 14.676 -5.626 9.970 1.00 90.12 164 VAL A N 1
ATOM 1242 C CA . VAL A 1 164 ? 14.692 -5.319 8.538 1.00 90.12 164 VAL A CA 1
ATOM 1243 C C . VAL A 1 164 ? 13.419 -5.893 7.922 1.00 90.12 164 VAL A C 1
ATOM 1245 O O . VAL A 1 164 ? 13.112 -7.061 8.161 1.00 90.12 164 VAL A O 1
ATOM 1248 N N . GLU A 1 165 ? 12.724 -5.083 7.126 1.00 90.19 165 GLU A N 1
ATOM 1249 C CA . GLU A 1 165 ? 11.534 -5.497 6.378 1.00 90.19 165 GLU A CA 1
ATOM 1250 C C . GLU A 1 165 ? 11.856 -6.647 5.416 1.00 90.19 165 GLU A C 1
ATOM 1252 O O . GLU A 1 165 ? 12.909 -6.654 4.764 1.00 90.19 165 GLU A O 1
ATOM 1257 N N . SER A 1 166 ? 10.953 -7.621 5.321 1.00 89.19 166 SER A N 1
ATOM 1258 C CA . SER A 1 166 ? 11.134 -8.771 4.434 1.00 89.19 166 SER A CA 1
ATOM 1259 C C . SER A 1 166 ? 10.352 -8.578 3.135 1.00 89.19 166 SER A C 1
ATOM 1261 O O . SER A 1 166 ? 9.146 -8.348 3.181 1.00 89.19 166 SER A O 1
ATOM 1263 N N . PRO A 1 167 ? 10.990 -8.724 1.958 1.00 91.75 167 PRO A N 1
ATOM 1264 C CA . PRO A 1 167 ? 10.280 -8.670 0.690 1.00 91.75 167 PRO A CA 1
ATOM 1265 C C . PRO A 1 167 ? 9.140 -9.687 0.608 1.00 91.75 167 PRO A C 1
ATOM 1267 O O . PRO A 1 167 ? 9.345 -10.876 0.870 1.00 91.75 167 PRO A O 1
ATOM 1270 N N . ILE A 1 168 ? 7.967 -9.240 0.158 1.00 93.31 168 ILE A N 1
ATOM 1271 C CA . ILE A 1 168 ? 6.822 -10.118 -0.097 1.00 93.31 168 ILE A CA 1
ATOM 1272 C C . ILE A 1 168 ? 6.761 -10.431 -1.600 1.00 93.31 168 ILE A C 1
ATOM 1274 O O . ILE A 1 168 ? 6.691 -9.509 -2.415 1.00 93.31 168 ILE A O 1
ATOM 1278 N N . PRO A 1 169 ? 6.777 -11.717 -2.004 1.00 92.25 169 PRO A N 1
ATOM 1279 C CA . PRO A 1 169 ? 6.679 -12.091 -3.412 1.00 92.25 169 PRO A CA 1
ATOM 1280 C C . PRO A 1 169 ? 5.348 -11.672 -4.050 1.00 92.25 169 PRO A C 1
ATOM 1282 O O . PRO A 1 169 ? 4.291 -11.783 -3.421 1.00 92.25 169 PRO A O 1
ATOM 1285 N N . GLN A 1 170 ? 5.378 -11.265 -5.324 1.00 92.44 170 GLN A N 1
ATOM 1286 C CA . GLN A 1 170 ? 4.192 -10.774 -6.040 1.00 92.44 170 GLN A CA 1
ATOM 1287 C C . GLN A 1 170 ? 3.029 -11.780 -6.028 1.00 92.44 170 GLN A C 1
ATOM 1289 O O . GLN A 1 170 ? 1.872 -11.392 -5.924 1.00 92.44 170 GLN A O 1
ATOM 1294 N N . GLU A 1 171 ? 3.305 -13.085 -6.080 1.00 92.69 171 GLU A N 1
ATOM 1295 C CA . GLU A 1 171 ? 2.278 -14.126 -6.033 1.00 92.69 171 GLU A CA 1
ATOM 1296 C C . GLU A 1 171 ? 1.539 -14.163 -4.691 1.00 92.69 171 GLU A C 1
ATOM 1298 O O . GLU A 1 171 ? 0.331 -14.412 -4.656 1.00 92.69 171 GLU A O 1
ATOM 1303 N N . ILE A 1 172 ? 2.241 -13.864 -3.595 1.00 95.00 172 ILE A N 1
ATOM 1304 C CA . ILE A 1 172 ? 1.644 -13.760 -2.266 1.00 95.00 172 ILE A CA 1
ATOM 1305 C C . ILE A 1 172 ? 0.797 -12.496 -2.194 1.00 95.00 172 ILE A C 1
ATOM 1307 O O . ILE A 1 172 ? -0.352 -12.576 -1.763 1.00 95.00 172 ILE A O 1
ATOM 1311 N N . VAL A 1 173 ? 1.302 -11.370 -2.700 1.00 94.88 173 VAL A N 1
ATOM 1312 C CA . VAL A 1 173 ? 0.536 -10.119 -2.792 1.00 94.88 173 VAL A CA 1
ATOM 1313 C C . VAL A 1 173 ? -0.769 -10.323 -3.557 1.00 94.88 173 VAL A C 1
ATOM 1315 O O . VAL A 1 173 ? -1.848 -10.055 -3.031 1.00 94.88 173 VAL A O 1
ATOM 1318 N N . LEU A 1 174 ? -0.699 -10.893 -4.764 1.00 93.81 174 LEU A N 1
ATOM 1319 C CA . LEU A 1 174 ? -1.880 -11.173 -5.580 1.00 93.81 174 LEU A CA 1
ATOM 1320 C C . LEU A 1 174 ? -2.864 -12.097 -4.855 1.00 93.81 174 LEU A C 1
ATOM 1322 O O . LEU A 1 174 ? -4.072 -11.905 -4.967 1.00 93.81 174 LEU A O 1
ATOM 1326 N N . SER A 1 175 ? -2.374 -13.073 -4.084 1.00 93.38 175 SER A N 1
ATOM 1327 C CA . SER A 1 175 ? -3.240 -13.948 -3.286 1.00 93.38 175 SER A CA 1
ATOM 1328 C C . SER A 1 175 ? -3.981 -13.208 -2.167 1.00 93.38 175 SER A C 1
ATOM 1330 O O . SER A 1 175 ? -5.136 -13.540 -1.903 1.00 93.38 175 SER A O 1
ATOM 1332 N N . ARG A 1 176 ? -3.353 -12.191 -1.557 1.00 94.62 176 ARG A N 1
ATOM 1333 C CA . ARG A 1 176 ? -3.948 -11.357 -0.501 1.00 94.62 176 ARG A CA 1
ATOM 1334 C C . ARG A 1 176 ? -5.004 -10.408 -1.060 1.00 94.62 176 ARG A C 1
ATOM 1336 O O . ARG A 1 176 ? -6.013 -10.182 -0.403 1.00 94.62 176 ARG A O 1
ATOM 1343 N N . VAL A 1 177 ? -4.819 -9.903 -2.284 1.00 93.94 177 VAL A N 1
ATOM 1344 C CA . VAL A 1 177 ? -5.727 -8.894 -2.858 1.00 93.94 177 VAL A CA 1
ATOM 1345 C C . VAL A 1 177 ? -6.806 -9.450 -3.798 1.00 93.94 177 VAL A C 1
ATOM 1347 O O . VAL A 1 177 ? -7.757 -8.748 -4.148 1.00 93.94 177 VAL A O 1
ATOM 1350 N N . ALA A 1 178 ? -6.701 -10.718 -4.210 1.00 93.50 178 ALA A N 1
ATOM 1351 C CA . ALA A 1 178 ? -7.555 -11.297 -5.251 1.00 93.50 178 ALA A CA 1
ATOM 1352 C C . ALA A 1 178 ? -9.062 -11.228 -4.957 1.00 93.50 178 ALA A C 1
ATOM 1354 O O . ALA A 1 178 ? -9.861 -11.089 -5.888 1.00 93.50 178 ALA A O 1
ATOM 1355 N N . GLU A 1 179 ? -9.474 -11.328 -3.690 1.00 93.81 179 GLU A N 1
ATOM 1356 C CA . GLU A 1 179 ? -10.897 -11.316 -3.337 1.00 93.81 179 GLU A CA 1
ATOM 1357 C C . GLU A 1 179 ? -11.557 -9.932 -3.451 1.00 93.81 179 GLU A C 1
ATOM 1359 O O . GLU A 1 179 ? -12.785 -9.853 -3.563 1.00 93.81 179 GLU A O 1
ATOM 1364 N N . PHE A 1 180 ? -10.763 -8.855 -3.475 1.00 95.25 180 PHE A N 1
ATOM 1365 C CA . PHE A 1 180 ? -11.243 -7.467 -3.490 1.00 95.25 180 PHE A CA 1
ATOM 1366 C C . PHE A 1 180 ? -11.514 -6.910 -4.888 1.00 95.25 180 PHE A C 1
ATOM 1368 O O . PHE A 1 180 ? -12.119 -5.847 -5.029 1.00 95.25 180 PHE A O 1
ATOM 1375 N N . VAL A 1 181 ? -11.126 -7.636 -5.929 1.00 93.75 181 VAL A N 1
ATOM 1376 C CA . VAL A 1 181 ? -11.400 -7.296 -7.333 1.00 93.75 181 VAL A CA 1
ATOM 1377 C C . VAL A 1 181 ? -12.440 -8.250 -7.921 1.00 93.75 181 VAL A C 1
ATOM 1379 O O . VAL A 1 181 ? -12.821 -9.192 -7.241 1.00 93.75 181 VAL A O 1
ATOM 1382 N N . THR A 1 182 ? -12.943 -8.020 -9.137 1.00 89.56 182 THR A N 1
ATOM 1383 C CA . THR A 1 182 ? -13.899 -8.911 -9.841 1.00 89.56 182 THR A CA 1
ATOM 1384 C C . THR A 1 182 ? -13.300 -9.635 -11.052 1.00 89.56 182 THR A C 1
ATOM 1386 O O . THR A 1 182 ? -13.845 -10.647 -11.478 1.00 89.56 182 THR A O 1
ATOM 1389 N N . ASP A 1 183 ? -12.169 -9.163 -11.589 1.00 74.75 183 ASP A N 1
ATOM 1390 C CA . ASP A 1 183 ? -11.510 -9.711 -12.795 1.00 74.75 183 ASP A CA 1
ATOM 1391 C C . ASP A 1 183 ? -10.227 -10.495 -12.459 1.00 74.75 183 ASP A C 1
ATOM 1393 O O . ASP A 1 183 ? -9.182 -10.377 -13.098 1.00 74.75 183 ASP A O 1
ATOM 1397 N N . HIS A 1 184 ? -10.301 -11.310 -11.411 1.00 62.59 184 HIS A N 1
ATOM 1398 C CA . HIS A 1 184 ? -9.186 -11.698 -10.536 1.00 62.59 184 HIS A CA 1
ATOM 1399 C C . HIS A 1 184 ? -7.998 -12.474 -11.140 1.00 62.59 184 HIS A C 1
ATOM 1401 O O . HIS A 1 184 ? -7.163 -12.927 -10.367 1.00 62.59 184 HIS A O 1
ATOM 1407 N N . ARG A 1 185 ? -7.908 -12.743 -12.452 1.00 60.78 185 ARG A N 1
ATOM 1408 C CA . ARG A 1 185 ? -6.792 -13.558 -12.999 1.00 60.78 185 ARG A CA 1
ATOM 1409 C C . ARG A 1 185 ? -6.333 -13.224 -14.413 1.00 60.78 185 ARG A C 1
ATOM 1411 O O . ARG A 1 185 ? -5.165 -13.433 -14.709 1.00 60.78 185 ARG A O 1
ATOM 1418 N N . ALA A 1 186 ? -7.203 -12.735 -15.295 1.00 60.31 186 ALA A N 1
ATOM 1419 C CA . ALA A 1 186 ? -6.822 -12.507 -16.695 1.00 60.31 186 ALA A CA 1
ATOM 1420 C C . ALA A 1 186 ? -6.008 -11.217 -16.900 1.00 60.31 186 ALA A C 1
ATOM 1422 O O . ALA A 1 186 ? -5.328 -11.070 -17.912 1.00 60.31 186 ALA A O 1
ATOM 1423 N N . THR A 1 187 ? -6.083 -10.285 -15.949 1.00 68.25 187 THR A N 1
ATOM 1424 C CA . THR A 1 187 ? -5.551 -8.924 -16.091 1.00 68.25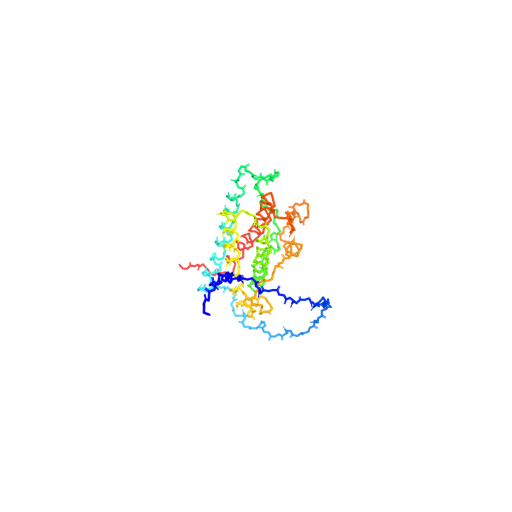 187 THR A CA 1
ATOM 1425 C C . THR A 1 187 ? -4.663 -8.519 -14.923 1.00 68.25 187 THR A C 1
ATOM 1427 O O . THR A 1 187 ? -4.499 -7.323 -14.684 1.00 68.25 187 THR A O 1
ATOM 1430 N N . PHE A 1 188 ? -4.139 -9.472 -14.149 1.00 87.38 188 PHE A N 1
ATOM 1431 C CA . PHE A 1 188 ? -3.209 -9.136 -13.076 1.00 87.38 188 PHE A CA 1
ATOM 1432 C C . PHE A 1 188 ? -1.896 -8.625 -13.659 1.00 87.38 188 PHE A C 1
ATOM 1434 O O . PHE A 1 188 ? -1.374 -9.237 -14.595 1.00 87.38 188 PHE A O 1
ATOM 1441 N N . PRO A 1 189 ? -1.398 -7.480 -13.163 1.00 91.19 189 PRO A N 1
ATOM 1442 C CA . PRO A 1 189 ? -0.074 -7.028 -13.529 1.00 91.19 189 PRO A CA 1
ATOM 1443 C C . PRO A 1 189 ? 0.960 -8.020 -12.991 1.00 91.19 189 PRO A C 1
ATOM 1445 O O . PRO A 1 189 ? 0.717 -8.763 -12.039 1.00 91.19 189 PRO A O 1
ATOM 1448 N N . SER A 1 190 ? 2.119 -8.038 -13.629 1.00 92.38 190 SER A N 1
ATOM 1449 C CA . SER A 1 190 ? 3.260 -8.837 -13.198 1.00 92.38 190 SER A CA 1
ATOM 1450 C C . SER A 1 190 ? 4.535 -8.162 -13.659 1.00 92.38 190 SER A C 1
ATOM 1452 O O . SER A 1 190 ? 4.573 -7.622 -14.770 1.00 92.38 190 SER A O 1
ATOM 1454 N N . PHE A 1 191 ? 5.586 -8.281 -12.864 1.00 92.62 191 PHE A N 1
ATOM 1455 C CA . PHE A 1 191 ? 6.934 -7.861 -13.230 1.00 92.62 191 PHE A CA 1
ATOM 1456 C C . PHE A 1 191 ? 7.922 -9.013 -13.023 1.00 92.62 191 PHE A C 1
ATOM 1458 O O . PHE A 1 191 ? 7.631 -9.991 -12.328 1.00 92.62 191 PHE A O 1
ATOM 1465 N N . ASP A 1 192 ? 9.083 -8.925 -13.667 1.00 90.12 192 ASP A N 1
ATOM 1466 C CA . ASP A 1 192 ? 10.152 -9.910 -13.525 1.00 90.12 192 ASP A CA 1
ATOM 1467 C C . ASP A 1 192 ? 10.995 -9.575 -12.292 1.00 90.12 192 ASP A C 1
ATOM 1469 O O . ASP A 1 192 ? 11.634 -8.528 -12.219 1.00 90.12 192 ASP A O 1
ATOM 1473 N N . THR A 1 193 ? 11.019 -10.469 -11.307 1.00 86.88 193 THR A N 1
ATOM 1474 C CA . THR A 1 193 ? 11.758 -10.258 -10.055 1.00 86.88 193 THR A CA 1
ATOM 1475 C C . THR A 1 193 ? 13.266 -10.479 -10.191 1.00 86.88 193 THR A C 1
ATOM 1477 O O . THR A 1 193 ? 13.988 -10.352 -9.203 1.00 86.88 193 THR A O 1
ATOM 1480 N N . THR A 1 194 ? 13.739 -10.872 -11.374 1.00 87.12 194 THR A N 1
ATOM 1481 C CA . THR A 1 194 ? 15.137 -11.229 -11.658 1.00 87.12 194 THR A CA 1
ATOM 1482 C C . THR A 1 194 ? 15.800 -10.319 -12.688 1.00 87.12 194 THR A C 1
ATOM 1484 O O . THR A 1 194 ? 17.010 -10.417 -12.902 1.00 87.12 194 THR A O 1
ATOM 1487 N N . THR A 1 195 ? 15.027 -9.424 -13.306 1.00 88.81 195 THR A N 1
ATOM 1488 C CA . THR A 1 195 ? 15.493 -8.544 -14.376 1.00 88.81 195 THR A CA 1
ATOM 1489 C C . THR A 1 195 ? 15.432 -7.089 -13.936 1.00 88.81 195 THR A C 1
ATOM 1491 O O . THR A 1 195 ? 14.366 -6.559 -13.638 1.00 88.81 195 THR A O 1
ATOM 1494 N N . SER A 1 196 ? 16.565 -6.395 -13.992 1.00 88.81 196 SER A N 1
ATOM 1495 C CA . SER A 1 196 ? 16.617 -4.941 -13.828 1.00 88.81 196 SER A CA 1
ATOM 1496 C C . SER A 1 196 ? 16.704 -4.290 -15.213 1.00 88.81 196 SER A C 1
ATOM 1498 O O . SER A 1 196 ? 17.721 -4.405 -15.897 1.00 88.81 196 SER A O 1
ATOM 1500 N N . SER A 1 197 ? 15.619 -3.658 -15.664 1.00 89.56 197 SER A N 1
ATOM 1501 C CA . SER A 1 197 ? 15.548 -2.947 -16.950 1.00 89.56 197 SER A CA 1
ATOM 1502 C C . SER A 1 197 ? 14.455 -1.885 -16.920 1.00 89.56 197 SER A C 1
ATOM 1504 O O . SER A 1 197 ? 13.499 -2.018 -16.159 1.00 89.56 197 SER A O 1
ATOM 1506 N N . ASP A 1 198 ? 14.537 -0.893 -17.805 1.00 86.75 198 ASP A N 1
ATOM 1507 C CA . ASP A 1 198 ? 13.556 0.198 -17.859 1.00 86.75 198 ASP A CA 1
ATOM 1508 C C . ASP A 1 198 ? 12.135 -0.315 -18.113 1.00 86.75 198 ASP A C 1
ATOM 1510 O O . ASP A 1 198 ? 11.208 0.034 -17.386 1.00 86.75 198 ASP A O 1
ATOM 1514 N N . ALA A 1 199 ? 11.976 -1.268 -19.036 1.00 90.38 199 ALA A N 1
ATOM 1515 C CA . ALA A 1 199 ? 10.693 -1.926 -19.277 1.00 90.38 199 ALA A CA 1
ATOM 1516 C C . ALA A 1 199 ? 10.135 -2.626 -18.026 1.00 90.38 199 ALA A C 1
ATOM 1518 O O . ALA A 1 199 ? 8.921 -2.644 -17.818 1.00 90.38 199 ALA A O 1
ATOM 1519 N N . ASN A 1 200 ? 11.002 -3.202 -17.187 1.00 92.31 200 ASN A N 1
ATOM 1520 C CA . ASN A 1 200 ? 10.573 -3.836 -15.946 1.00 92.31 200 ASN A CA 1
ATOM 1521 C C . ASN A 1 200 ? 10.218 -2.810 -14.858 1.00 92.31 200 ASN A C 1
ATOM 1523 O O . ASN A 1 200 ? 9.323 -3.077 -14.062 1.00 92.31 200 ASN A O 1
ATOM 1527 N N . ASN A 1 201 ? 10.828 -1.621 -14.861 1.00 91.75 201 ASN A N 1
ATOM 1528 C CA . ASN A 1 201 ? 10.431 -0.543 -13.953 1.00 91.75 201 ASN A CA 1
ATOM 1529 C C . ASN A 1 201 ? 8.971 -0.130 -14.192 1.00 91.75 201 ASN A C 1
ATOM 1531 O O . ASN A 1 201 ? 8.198 -0.046 -13.243 1.00 91.75 201 ASN A O 1
ATOM 1535 N N . PHE A 1 202 ? 8.556 0.030 -15.453 1.00 92.81 202 PHE A N 1
ATOM 1536 C CA . PHE A 1 202 ? 7.155 0.323 -15.777 1.00 92.81 202 PHE A CA 1
ATOM 1537 C C . PHE A 1 202 ? 6.207 -0.803 -15.349 1.00 92.81 202 PHE A C 1
ATOM 1539 O O . PHE A 1 202 ? 5.104 -0.542 -14.879 1.00 92.81 202 PHE A O 1
ATOM 1546 N N . ARG A 1 203 ? 6.637 -2.069 -15.449 1.00 94.12 203 ARG A N 1
ATOM 1547 C CA . ARG A 1 203 ? 5.858 -3.219 -14.950 1.00 94.12 203 ARG A CA 1
ATOM 1548 C C . ARG A 1 203 ? 5.697 -3.200 -13.432 1.00 94.12 203 ARG A C 1
ATOM 1550 O O . ARG A 1 203 ? 4.634 -3.567 -12.943 1.00 94.12 203 ARG A O 1
ATOM 1557 N N . ILE A 1 204 ? 6.731 -2.778 -12.705 1.00 93.56 204 ILE A N 1
ATOM 1558 C CA . ILE A 1 204 ? 6.666 -2.564 -11.257 1.00 93.56 204 ILE A CA 1
ATOM 1559 C C . ILE A 1 204 ? 5.647 -1.462 -10.949 1.00 93.56 204 ILE A C 1
ATOM 1561 O O . ILE A 1 204 ? 4.752 -1.691 -10.144 1.00 93.56 204 ILE A O 1
ATOM 1565 N N . LEU A 1 205 ? 5.719 -0.313 -11.628 1.00 93.50 205 LEU A N 1
ATOM 1566 C CA . LEU A 1 205 ? 4.781 0.797 -11.424 1.00 93.50 205 LEU A CA 1
ATOM 1567 C C . LEU A 1 205 ? 3.327 0.417 -11.760 1.00 93.50 205 LEU A C 1
ATOM 1569 O O . LEU A 1 205 ? 2.429 0.751 -10.995 1.00 93.50 205 LEU A O 1
ATOM 1573 N N . ASP A 1 206 ? 3.078 -0.325 -12.847 1.00 94.62 206 ASP A N 1
ATOM 1574 C CA . ASP A 1 206 ? 1.741 -0.855 -13.184 1.00 94.62 206 ASP A CA 1
ATOM 1575 C C . ASP A 1 206 ? 1.218 -1.817 -12.106 1.00 94.62 206 ASP A C 1
ATOM 1577 O O . ASP A 1 206 ? 0.032 -1.798 -11.766 1.00 94.62 206 ASP A O 1
ATOM 1581 N N . PHE A 1 207 ? 2.102 -2.645 -11.539 1.00 94.94 207 PHE A N 1
ATOM 1582 C CA . PHE A 1 207 ? 1.742 -3.539 -10.441 1.00 94.94 207 PHE A CA 1
ATOM 1583 C C . PHE A 1 207 ? 1.367 -2.765 -9.186 1.00 94.94 207 PHE A C 1
ATOM 1585 O O . PHE A 1 207 ? 0.339 -3.037 -8.573 1.00 94.94 207 PHE A O 1
ATOM 1592 N N . VAL A 1 208 ? 2.195 -1.801 -8.816 1.00 94.62 208 VAL A N 1
ATOM 1593 C CA . VAL A 1 208 ? 1.966 -0.964 -7.649 1.00 94.62 208 VAL A CA 1
ATOM 1594 C C . VAL A 1 208 ? 0.672 -0.163 -7.813 1.00 94.62 208 VAL A C 1
ATOM 1596 O O . VAL A 1 208 ? -0.191 -0.232 -6.948 1.00 94.62 208 VAL A O 1
ATOM 1599 N N . LEU A 1 209 ? 0.459 0.489 -8.962 1.00 95.88 209 LEU A N 1
ATOM 1600 C CA . LEU A 1 209 ? -0.767 1.243 -9.247 1.00 95.88 209 LEU A CA 1
ATOM 1601 C C . LEU A 1 209 ? -2.029 0.377 -9.097 1.00 95.88 209 LEU A C 1
ATOM 1603 O O . LEU A 1 209 ? -3.081 0.856 -8.678 1.00 95.88 209 LEU A O 1
ATOM 1607 N N . PHE A 1 210 ? -1.945 -0.910 -9.438 1.00 95.88 210 PHE A N 1
ATOM 1608 C CA . PHE A 1 210 ? -3.043 -1.843 -9.209 1.00 95.88 210 PHE A CA 1
ATOM 1609 C C . PHE A 1 210 ? -3.370 -2.037 -7.721 1.00 95.88 210 PHE A C 1
ATOM 1611 O O . PHE A 1 210 ? -4.556 -2.148 -7.406 1.00 95.88 210 PHE A O 1
ATOM 1618 N N . LEU A 1 211 ? -2.372 -2.063 -6.833 1.00 96.25 211 LEU A N 1
ATOM 1619 C CA . LEU A 1 211 ? -2.599 -2.120 -5.386 1.00 96.25 211 LEU A CA 1
ATOM 1620 C C . LEU A 1 211 ? -3.185 -0.814 -4.864 1.00 96.25 211 LEU A C 1
ATOM 1622 O O . LEU A 1 211 ? -4.241 -0.856 -4.241 1.00 96.25 211 LEU A O 1
ATOM 1626 N N . GLU A 1 212 ? -2.599 0.324 -5.241 1.00 97.31 212 GLU A N 1
ATOM 1627 C CA . GLU A 1 212 ? -3.079 1.646 -4.815 1.00 97.31 212 GLU A CA 1
ATOM 1628 C C . GLU A 1 212 ? -4.553 1.862 -5.176 1.00 97.31 212 GLU A C 1
ATOM 1630 O O . GLU A 1 212 ? -5.333 2.421 -4.409 1.00 97.31 212 GLU A O 1
ATOM 1635 N N . TYR A 1 213 ? -5.007 1.349 -6.328 1.00 97.88 213 TYR A N 1
ATOM 1636 C CA . TYR A 1 213 ? -6.431 1.384 -6.664 1.00 97.88 213 TYR A CA 1
ATOM 1637 C C . TYR A 1 213 ? -7.315 0.615 -5.678 1.00 97.88 213 TYR A C 1
ATOM 1639 O O . TYR A 1 213 ? -8.445 1.037 -5.420 1.00 97.88 213 TYR A O 1
ATOM 1647 N N . ILE A 1 214 ? -6.856 -0.532 -5.182 1.00 97.69 214 ILE A N 1
ATOM 1648 C CA . ILE A 1 214 ? -7.595 -1.365 -4.229 1.00 97.69 214 ILE A CA 1
ATOM 1649 C C . ILE A 1 214 ? -7.600 -0.697 -2.856 1.00 97.69 214 ILE A C 1
ATOM 1651 O O . ILE A 1 214 ? -8.669 -0.589 -2.254 1.00 97.69 214 ILE A O 1
ATOM 1655 N N . GLU A 1 215 ? -6.447 -0.217 -2.399 1.00 98.31 215 GLU A N 1
ATOM 1656 C CA . GLU A 1 215 ? -6.260 0.391 -1.079 1.00 98.31 215 GLU A CA 1
ATOM 1657 C C . GLU A 1 215 ? -6.987 1.731 -0.978 1.00 98.31 215 GLU A C 1
ATOM 1659 O O . GLU A 1 215 ? -7.855 1.902 -0.116 1.00 98.31 215 GLU A O 1
ATOM 1664 N N . SER A 1 216 ? -6.806 2.613 -1.964 1.00 98.56 216 SER A N 1
ATOM 1665 C CA . SER A 1 216 ? -7.562 3.863 -2.077 1.00 98.56 216 SER A CA 1
ATOM 1666 C C . SER A 1 216 ? -9.075 3.615 -2.021 1.00 98.56 216 SER A C 1
ATOM 1668 O O . SER A 1 216 ? -9.805 4.273 -1.270 1.00 98.56 216 SER A O 1
ATOM 1670 N N . LYS A 1 217 ? -9.571 2.594 -2.741 1.00 98.69 217 LYS A N 1
ATOM 1671 C CA . LYS A 1 217 ? -10.998 2.242 -2.723 1.00 98.69 217 LYS A CA 1
ATOM 1672 C C . LYS A 1 217 ? -11.447 1.655 -1.390 1.00 98.69 217 LYS A C 1
ATOM 1674 O O . LYS A 1 217 ? -12.574 1.901 -0.950 1.00 98.69 217 LYS A O 1
ATOM 1679 N N . PHE A 1 218 ? -10.599 0.854 -0.760 1.00 98.75 218 PHE A N 1
ATOM 1680 C CA . PHE A 1 218 ? -10.849 0.271 0.547 1.00 98.75 218 PHE A CA 1
ATOM 1681 C C . PHE A 1 218 ? -10.997 1.356 1.617 1.00 98.75 218 PHE A C 1
ATOM 1683 O O . PHE A 1 218 ? -12.004 1.359 2.336 1.00 98.75 218 PHE A O 1
ATOM 1690 N N . TYR A 1 219 ? -10.066 2.307 1.693 1.00 98.75 219 TYR A N 1
ATOM 1691 C CA . TYR A 1 219 ? -10.145 3.400 2.657 1.00 98.75 219 TYR A CA 1
ATOM 1692 C C . TYR A 1 219 ? -11.322 4.336 2.363 1.00 98.75 219 TYR A C 1
ATOM 1694 O O . TYR A 1 219 ? -12.057 4.677 3.293 1.00 98.75 219 TYR A O 1
ATOM 1702 N N . GLU A 1 220 ? -11.594 4.661 1.090 1.00 98.62 220 GLU A N 1
ATOM 1703 C CA . GLU A 1 220 ? -12.755 5.477 0.680 1.00 98.62 220 GLU A CA 1
ATOM 1704 C C . GLU A 1 220 ? -14.071 4.903 1.237 1.00 98.62 220 GLU A C 1
ATOM 1706 O O . GLU A 1 220 ? -14.953 5.636 1.690 1.00 98.62 220 GLU A O 1
ATOM 1711 N N . ILE A 1 221 ? -14.207 3.574 1.234 1.00 98.50 221 ILE A N 1
ATOM 1712 C CA . ILE A 1 221 ? -15.404 2.884 1.725 1.00 98.50 221 ILE A CA 1
ATOM 1713 C C . ILE A 1 221 ? -15.466 2.863 3.255 1.00 98.50 221 ILE A C 1
ATOM 1715 O O . ILE A 1 221 ? -16.557 3.004 3.815 1.00 98.50 221 ILE A O 1
ATOM 1719 N N . ASN A 1 222 ? -14.341 2.620 3.932 1.00 98.50 222 ASN A N 1
ATOM 1720 C CA . ASN A 1 222 ? -14.336 2.232 5.343 1.00 98.50 222 ASN A CA 1
ATOM 1721 C C . ASN A 1 222 ? -14.053 3.385 6.311 1.00 98.50 222 ASN A C 1
ATOM 1723 O O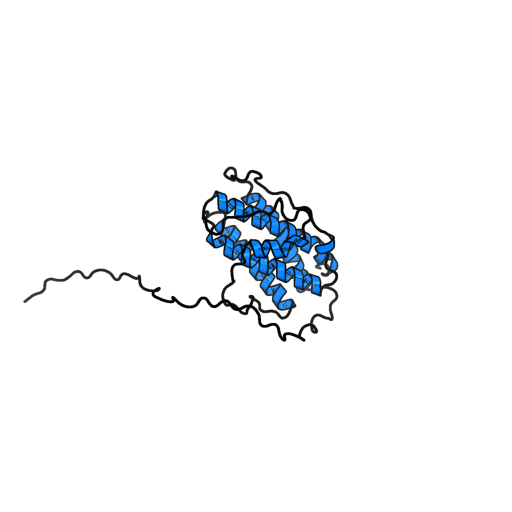 . ASN A 1 222 ? -14.658 3.416 7.387 1.00 98.50 222 ASN A O 1
ATOM 1727 N N . VAL A 1 223 ? -13.225 4.364 5.941 1.00 98.25 223 VAL A N 1
ATOM 1728 C CA . VAL A 1 223 ? -12.910 5.507 6.816 1.00 98.25 223 VAL A CA 1
ATOM 1729 C C . VAL A 1 223 ? -14.170 6.277 7.229 1.00 98.25 223 VAL A C 1
ATOM 1731 O O . VAL A 1 223 ? -14.376 6.451 8.432 1.00 98.25 223 VAL A O 1
ATOM 1734 N N . PRO A 1 224 ? -15.118 6.618 6.330 1.00 97.19 224 PRO A N 1
ATOM 1735 C CA . PRO A 1 224 ? -16.359 7.282 6.740 1.00 97.19 224 PRO A CA 1
ATOM 1736 C C . PRO A 1 224 ? -17.231 6.448 7.692 1.00 97.19 224 PRO A C 1
ATOM 1738 O O . PRO A 1 224 ? -18.030 6.995 8.452 1.00 97.19 224 PRO A O 1
ATOM 1741 N N . LEU A 1 225 ? -17.107 5.118 7.682 1.00 96.19 225 LEU A N 1
ATOM 1742 C CA . LEU A 1 225 ? -17.860 4.240 8.583 1.00 96.19 225 LEU A CA 1
ATOM 1743 C C . LEU A 1 225 ? -17.227 4.215 9.976 1.00 96.19 225 LEU A C 1
ATOM 1745 O O . LEU A 1 225 ? -17.938 4.250 10.985 1.00 96.19 225 LEU A 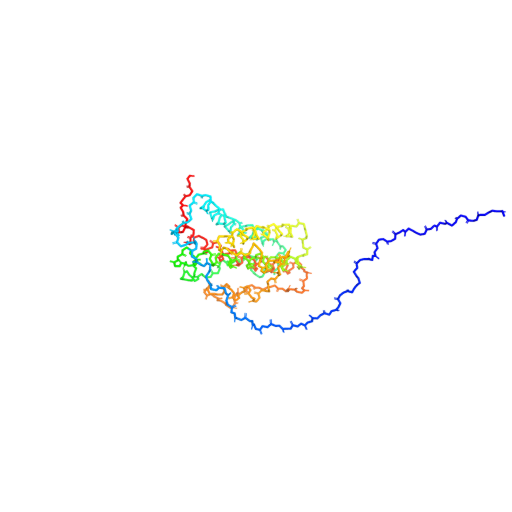O 1
ATOM 1749 N N . PHE A 1 226 ? -15.897 4.205 10.028 1.00 97.00 226 PHE A N 1
ATOM 1750 C CA . PHE A 1 226 ? -15.142 3.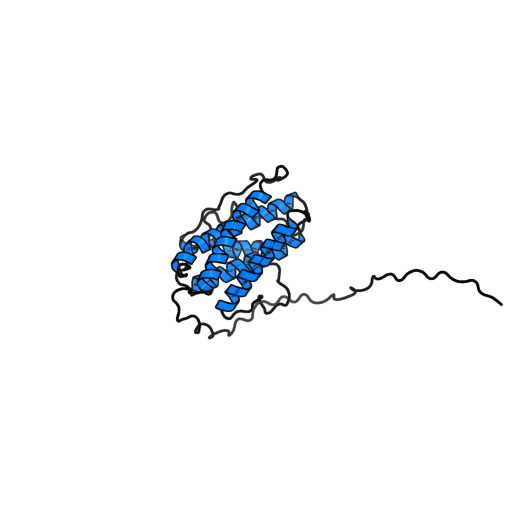859 11.225 1.00 97.00 226 PHE A CA 1
ATOM 1751 C C . PHE A 1 226 ? -14.301 4.991 11.811 1.00 97.00 226 PHE A C 1
ATOM 1753 O O . PHE A 1 226 ? -13.709 4.778 12.858 1.00 97.00 226 PHE A O 1
ATOM 1760 N N . ALA A 1 227 ? -14.299 6.191 11.235 1.00 96.00 227 ALA A N 1
ATOM 1761 C CA . ALA A 1 227 ? -13.629 7.367 11.786 1.00 96.00 227 ALA A CA 1
ATOM 1762 C C . ALA A 1 227 ? -14.618 8.518 12.005 1.00 96.00 227 ALA A C 1
ATOM 1764 O O . ALA A 1 227 ? -15.513 8.759 11.189 1.00 96.00 227 ALA A O 1
ATOM 1765 N N . ALA A 1 228 ? -14.489 9.232 13.124 1.00 88.88 228 ALA A N 1
ATOM 1766 C CA . ALA A 1 228 ? -15.142 10.528 13.273 1.00 88.88 228 ALA A CA 1
ATOM 1767 C C . ALA A 1 228 ? -14.639 11.501 12.194 1.00 88.88 228 ALA A C 1
ATOM 1769 O O . ALA A 1 228 ? -13.510 11.376 11.723 1.00 88.88 228 ALA A O 1
ATOM 1770 N N . SER A 1 229 ? -15.484 12.451 11.790 1.00 78.94 229 SER A N 1
ATOM 1771 C CA . SER A 1 229 ? -15.017 13.550 10.946 1.00 78.94 229 SER A CA 1
ATOM 1772 C C . SER A 1 229 ? -13.944 14.334 11.710 1.00 78.94 229 SER A C 1
ATOM 1774 O O . SER A 1 229 ? -14.128 14.529 12.913 1.00 78.94 229 SER A O 1
ATOM 1776 N N . PRO A 1 230 ? -12.845 14.742 11.056 1.00 70.12 230 PRO A N 1
ATOM 1777 C CA . PRO A 1 230 ? -11.912 15.685 11.659 1.00 70.12 230 PRO A CA 1
ATOM 1778 C C . PRO A 1 230 ? -12.645 17.002 11.964 1.00 70.12 230 PRO A C 1
ATOM 1780 O O . PRO A 1 230 ? -13.552 17.382 11.215 1.00 70.12 230 PRO A O 1
ATOM 1783 N N . ASP A 1 231 ? -12.290 17.630 13.087 1.00 59.09 231 ASP A N 1
ATOM 1784 C CA . ASP A 1 231 ? -12.825 18.933 13.517 1.00 59.09 231 ASP A CA 1
ATOM 1785 C C . ASP A 1 231 ? -12.270 20.096 12.672 1.00 59.09 231 ASP A C 1
ATOM 1787 O O . ASP A 1 231 ? -11.099 20.018 12.229 1.00 59.09 231 ASP A O 1
#

Organism: NCBI:txid406548

Sequence (231 aa):
MSDEKARGPARSRRSFLARSLGASAAAVPALALAGSRKAAAASHRRLTGIQAELINEVLNDEQQHVPILQNLLDDEDNPLPVPIRRPPGFNLSRLRQPNLMAFLETAAVFENTGSGLYHGALLNVTQTLEYFPTAAGLAAVEARHASWLNSLLDEPLVEDFAPVESPIPQEIVLSRVAEFVTDHRATFPSFDTTTSSDANNFRILDFVLFLEYIESKFYEINVPLFAASPD

Secondary structure (DSSP, 8-state):
-------PPP-------------------------S-TTSSTT-SSB-THHHHHHHHHHHHHHHHHHHHHHHH--TT---SSSSPPPPPB-HHHHS-SSHHHHHHHHHHHHHHHHHHHHHHHTT---TTTHHHHHHHHHHHHHHHHHHHHHHTT--SSGGG-SSPPPPPHHHHHHHHGGGBSSTTTS-----TT--SHHHHHHHHHHHHHHHHHHHHHHHHHHHHHBPPP-

Foldseek 3Di:
DDDDDDDDDDDDPDDDDDDDDDDDDDDDDD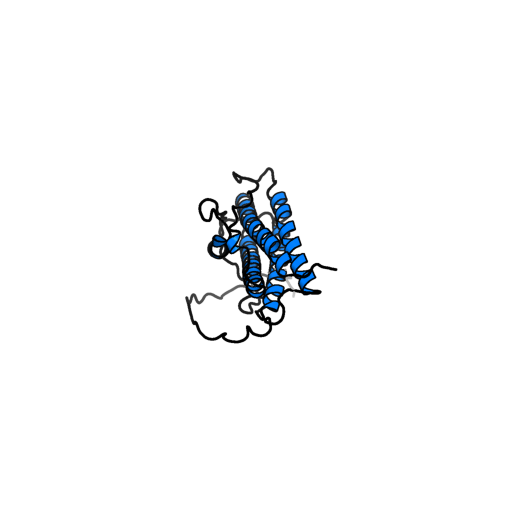DDDPPDPQPPLPPAQAAEDVRLVVLVVLLVVLVVLLVVLQVVLPDPPAPDPCSADDAFAFPVVVLAAPTPVSLLVLQLVLLLLLLQALVLLLVQEDPCPRLNVSSVVSSVVSLQSNLVSCVSVVHHSAPPVDPDHHHDDLVVSLVSCQNGGDVSPPDQQDADSPHRDPNRSSSSSNNSSNSSSSSSVSSVNYSVSHYDDDD

InterPro domains:
  IPR006311 Twin-arginine translocation pathway, signal sequence [PS51318] (1-42)